Protein AF-F4WM38-F1 (afdb_monomer_lite)

InterPro domains:
  IPR009464 PCAF, N-terminal [PF06466] (50-195)
  IPR037800 Histone acetyltransferase GCN5 [PTHR45750] (28-195)

Organism: Acromyrmex echinatior (NCBI:txid103372)

pLDDT: mean 79.01, std 24.75, range [25.53, 98.0]

Sequence (195 aa):
MASEDINSHATASSEETGQSASSNLQEESTKDANSAKPQAQVNRTSNLQKIRQRKQQTYNLPQEKKLLKLANYSACQAEECKCIGWKNAQPILKSAKGEIQQPVINFFDPCKICTHPLENHIKHLPVQSDEEINRLLGMAIDADNIFANTHREVDPDTKKVYIYLYKLLRNCIFSMTKPTVEGPLGQPPFERPNI

Secondary structure (DSSP, 8-state):
-------------------------------------SHHHHHHHHHHHHHHHHHHHHHTS-HHHHHHHHHTTS---STT----S--B-S---B-TTS-BPPP---TTPBBTTT--BTHHHHTTSTTS-HHHHHHHHHHHHHHHHHHHHHTT---HHHHHHHHHHHHHHHHHHHTTPPP---STT--S--SSS--

Foldseek 3Di:
DDDDDDDDDDDDDDDDDDDDDDDDDDDDDDDDPDDPPDPVVVVVVVVVVVLVVVLVVLLPDDPVSLLQLLQQLFAQQDPPGPRRHFDAPDDQDQPPVRDGDDPDADQQGAGPPGGGGSCRRRVVPVPDDSVLSSVLSSLSSVLVVLVVVLVVDPDPVVNVVSVVSNVQSSVCSHVVHDGDDDDPQDDPPPDPPDD

Structure (mmCIF, N/CA/C/O backbone):
data_AF-F4WM38-F1
#
_entry.id   AF-F4WM38-F1
#
loop_
_atom_site.group_PDB
_atom_site.id
_atom_site.type_symbol
_atom_site.label_atom_id
_atom_site.label_alt_id
_atom_site.label_comp_id
_atom_site.label_asym_id
_atom_site.label_entity_id
_atom_site.label_seq_id
_atom_site.pdbx_PDB_ins_code
_atom_site.Cartn_x
_atom_site.Cartn_y
_atom_site.Cartn_z
_atom_site.occupancy
_atom_site.B_iso_or_equiv
_atom_site.auth_seq_id
_atom_site.auth_comp_id
_atom_site.auth_asym_id
_atom_site.auth_atom_id
_atom_site.pdbx_PDB_model_num
ATOM 1 N N . MET A 1 1 ? -21.262 19.122 -55.813 1.00 38.34 1 MET A N 1
ATOM 2 C CA . MET A 1 1 ? -20.033 19.837 -56.217 1.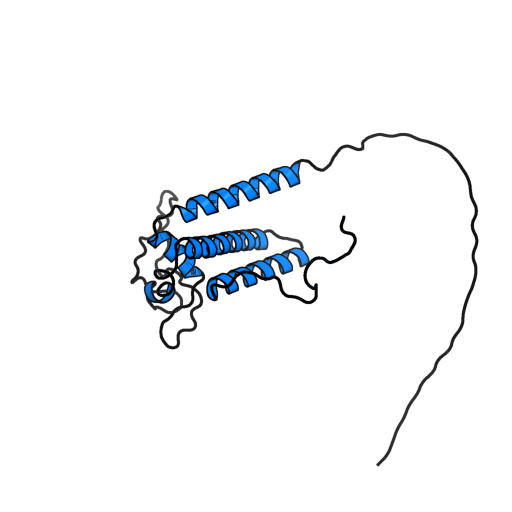00 38.34 1 MET A CA 1
ATOM 3 C C . MET A 1 1 ? -18.891 19.093 -55.529 1.00 38.34 1 MET A C 1
ATOM 5 O O . MET A 1 1 ? -18.828 19.191 -54.315 1.00 38.34 1 MET A O 1
ATOM 9 N N . ALA A 1 2 ? -18.299 18.044 -56.126 1.00 34.91 2 ALA A N 1
ATOM 10 C CA . ALA A 1 2 ? -17.269 18.051 -57.197 1.00 34.91 2 ALA A CA 1
ATOM 11 C C . ALA A 1 2 ? -16.046 18.888 -56.752 1.00 34.91 2 ALA A C 1
ATOM 13 O O . ALA A 1 2 ? -16.265 20.047 -56.414 1.00 34.91 2 ALA A O 1
ATOM 14 N N . SER A 1 3 ? -14.796 18.413 -56.628 1.00 37.84 3 SER A N 1
ATOM 15 C CA . SER A 1 3 ? -14.021 17.306 -57.247 1.00 37.84 3 SER A CA 1
ATOM 16 C C . SER A 1 3 ? -12.854 16.910 -56.290 1.00 37.84 3 SER A C 1
ATOM 18 O O . SER A 1 3 ? -12.503 17.726 -55.440 1.00 37.84 3 SER A O 1
ATOM 20 N N . GLU A 1 4 ? -12.414 15.646 -56.153 1.00 35.81 4 GLU A N 1
ATOM 21 C CA . GLU A 1 4 ? -11.272 14.957 -56.833 1.00 35.81 4 GLU A CA 1
ATOM 22 C C . GLU A 1 4 ? -10.007 15.835 -57.002 1.00 35.81 4 GLU A C 1
ATOM 24 O O . GLU A 1 4 ? -10.112 16.962 -57.465 1.00 35.81 4 GLU A O 1
ATOM 29 N N . ASP A 1 5 ? -8.827 15.440 -56.494 1.00 38.56 5 ASP A N 1
ATOM 30 C CA . ASP A 1 5 ? -7.875 14.620 -57.264 1.00 38.56 5 ASP A CA 1
ATOM 31 C C . ASP A 1 5 ? -6.972 13.663 -56.456 1.00 38.56 5 ASP A C 1
ATOM 33 O O . ASP A 1 5 ? -6.579 13.887 -55.309 1.00 38.56 5 ASP A O 1
ATOM 37 N N . ILE A 1 6 ? -6.620 12.595 -57.167 1.00 36.75 6 ILE A N 1
ATOM 38 C CA . ILE A 1 6 ? -5.759 11.460 -56.846 1.00 36.75 6 ILE A CA 1
ATOM 39 C C . ILE A 1 6 ? -4.351 11.736 -57.407 1.00 36.75 6 ILE A C 1
ATOM 41 O O . ILE A 1 6 ? -4.230 12.349 -58.464 1.00 36.75 6 ILE A O 1
ATOM 45 N N . ASN A 1 7 ? -3.281 11.224 -56.788 1.00 31.33 7 ASN A N 1
ATOM 46 C CA . ASN A 1 7 ? -2.121 10.793 -57.575 1.00 31.33 7 ASN A CA 1
ATOM 47 C C . ASN A 1 7 ? -1.330 9.694 -56.862 1.00 31.33 7 ASN A C 1
ATOM 49 O O . ASN A 1 7 ? -0.848 9.857 -55.741 1.00 31.33 7 ASN A O 1
ATOM 53 N N . SER A 1 8 ? -1.192 8.589 -57.577 1.00 32.31 8 SER A N 1
ATOM 54 C CA . SER A 1 8 ? -0.446 7.385 -57.249 1.00 32.31 8 SER A CA 1
ATOM 55 C C . SER A 1 8 ? 0.776 7.359 -58.157 1.00 32.31 8 SER A C 1
ATOM 57 O O . SER A 1 8 ? 0.620 7.568 -59.353 1.00 32.31 8 SER A O 1
ATOM 59 N N . HIS A 1 9 ? 1.956 6.994 -57.659 1.00 32.31 9 HIS A N 1
ATOM 60 C CA . HIS A 1 9 ? 2.969 6.385 -58.519 1.00 32.31 9 HIS A CA 1
ATOM 61 C C . HIS A 1 9 ? 3.755 5.314 -57.764 1.00 32.31 9 HIS A C 1
ATOM 63 O O . HIS A 1 9 ? 4.325 5.547 -56.701 1.00 32.31 9 HIS A O 1
ATOM 69 N N . ALA A 1 10 ? 3.725 4.127 -58.361 1.00 29.19 10 ALA A N 1
ATOM 70 C CA . ALA A 1 10 ? 4.484 2.932 -58.046 1.00 29.19 10 ALA A CA 1
ATOM 71 C C . ALA A 1 10 ? 5.635 2.768 -59.051 1.00 29.19 10 ALA A C 1
ATOM 73 O O . ALA A 1 10 ? 5.464 3.162 -60.202 1.00 29.19 10 ALA A O 1
ATOM 74 N N . THR A 1 11 ? 6.723 2.119 -58.623 1.00 28.77 11 THR A N 1
ATOM 75 C CA . THR A 1 11 ? 7.689 1.286 -59.388 1.00 28.77 11 THR A CA 1
ATOM 76 C C . THR A 1 11 ? 8.664 0.702 -58.340 1.00 28.77 11 THR A C 1
ATOM 78 O O . THR A 1 11 ? 9.214 1.464 -57.556 1.00 28.77 11 THR A O 1
ATOM 81 N N . ALA A 1 12 ? 8.756 -0.599 -58.035 1.00 27.22 12 ALA A N 1
ATOM 82 C CA . ALA A 1 12 ? 9.011 -1.833 -58.797 1.00 27.22 12 ALA A CA 1
ATOM 83 C C . ALA A 1 12 ? 10.508 -2.163 -59.023 1.00 27.22 12 ALA A C 1
ATOM 85 O O . ALA A 1 12 ? 11.243 -1.345 -59.567 1.00 27.22 12 ALA A O 1
ATOM 86 N N . SER A 1 13 ? 10.842 -3.432 -58.709 1.00 26.80 13 SER A N 1
ATOM 87 C CA . SER A 1 13 ? 11.999 -4.264 -59.120 1.00 26.80 13 SER A CA 1
ATOM 88 C C . SER A 1 13 ? 13.332 -4.094 -58.371 1.00 26.80 13 SER A C 1
ATOM 90 O O . SER A 1 13 ? 13.724 -2.972 -58.085 1.00 26.80 13 SER A O 1
ATOM 92 N N . SER A 1 14 ? 14.189 -5.097 -58.136 1.00 30.20 14 SER A N 1
ATOM 93 C CA . SER A 1 14 ? 14.181 -6.572 -57.961 1.00 30.20 14 SER A CA 1
ATOM 94 C C . SER A 1 14 ? 15.668 -6.981 -57.955 1.00 30.20 14 SER A C 1
ATOM 96 O O . SER A 1 14 ? 16.378 -6.482 -58.819 1.00 30.20 14 SER A O 1
ATOM 98 N N . GLU A 1 15 ? 16.061 -7.897 -57.051 1.00 27.34 15 GLU A N 1
ATOM 99 C CA . GLU A 1 15 ? 17.051 -9.001 -57.225 1.00 27.34 15 GLU A CA 1
ATOM 100 C C . GLU A 1 15 ? 18.520 -8.610 -57.588 1.00 27.34 15 GLU A C 1
ATOM 102 O O . GLU A 1 15 ? 18.779 -7.582 -58.187 1.00 27.34 15 GLU A O 1
ATOM 107 N N . GLU A 1 16 ? 19.605 -9.303 -57.223 1.00 29.41 16 GLU A N 1
ATOM 108 C CA . GLU A 1 16 ? 19.877 -10.725 -56.995 1.00 29.41 16 GLU A CA 1
ATOM 109 C C . GLU A 1 16 ? 21.304 -10.900 -56.371 1.00 29.41 16 GLU A C 1
ATOM 111 O O . GLU A 1 16 ? 22.083 -9.947 -56.326 1.00 29.41 16 GLU A O 1
ATOM 116 N N . THR A 1 17 ? 21.634 -12.149 -55.988 1.00 27.70 17 THR A N 1
ATOM 117 C CA . THR A 1 17 ? 22.978 -12.788 -55.883 1.00 27.70 17 THR A CA 1
ATOM 118 C C . THR A 1 17 ? 23.881 -12.391 -54.691 1.00 27.70 17 THR A C 1
ATOM 120 O O . THR A 1 17 ? 24.190 -11.230 -54.482 1.00 27.70 17 THR A O 1
ATOM 123 N N . GLY A 1 18 ? 24.407 -13.259 -53.814 1.00 27.67 18 GLY A N 1
ATOM 124 C CA . GLY A 1 18 ? 24.641 -14.706 -53.832 1.00 27.67 18 GLY A CA 1
ATOM 125 C C . GLY A 1 18 ? 26.138 -15.014 -54.011 1.00 27.67 18 GLY A C 1
ATOM 126 O O . GLY A 1 18 ? 26.630 -14.836 -55.111 1.00 27.67 18 GLY A O 1
ATOM 127 N N . GLN A 1 19 ? 26.849 -15.477 -52.966 1.00 30.11 19 GLN A N 1
ATOM 128 C CA . GLN A 1 19 ? 27.837 -16.587 -53.006 1.00 30.11 19 GLN A CA 1
ATOM 129 C C . GLN A 1 19 ? 28.741 -16.692 -51.762 1.00 30.11 19 GLN A C 1
ATOM 131 O O . GLN A 1 19 ? 29.125 -15.715 -51.126 1.00 30.11 19 GLN A O 1
ATOM 136 N N . SER A 1 20 ? 29.056 -17.951 -51.455 1.00 29.78 20 SER A N 1
ATOM 137 C CA . SER A 1 20 ? 29.880 -18.489 -50.372 1.00 29.78 20 SER A CA 1
ATOM 138 C C . SER A 1 20 ? 31.355 -18.650 -50.772 1.00 29.78 20 SER A C 1
ATOM 140 O O . SER A 1 20 ? 31.636 -18.880 -51.945 1.00 29.78 20 SER A O 1
ATOM 142 N N . ALA A 1 21 ? 32.272 -18.693 -49.795 1.00 25.62 21 ALA A N 1
ATOM 143 C CA . ALA A 1 21 ? 33.532 -19.450 -49.878 1.00 25.62 21 ALA A CA 1
ATOM 144 C C . ALA A 1 21 ? 34.129 -19.725 -48.479 1.00 25.62 21 ALA A C 1
ATOM 146 O O . ALA A 1 21 ? 34.003 -18.913 -47.565 1.00 25.62 21 ALA A O 1
ATOM 147 N N . SER A 1 22 ? 34.763 -20.891 -48.342 1.00 27.42 22 SER A N 1
ATOM 148 C CA . SER A 1 22 ? 35.284 -21.510 -47.114 1.00 27.42 22 SER A CA 1
ATOM 149 C C . SER A 1 22 ? 36.796 -21.300 -46.885 1.00 27.42 22 SER A C 1
ATOM 151 O O . SER A 1 22 ? 37.540 -21.111 -47.842 1.00 27.42 22 SER A O 1
ATOM 153 N N . SER A 1 23 ? 37.215 -21.526 -45.625 1.00 29.95 23 SER A N 1
ATOM 154 C CA . SER A 1 23 ? 38.440 -22.233 -45.161 1.00 29.95 23 SER A CA 1
ATOM 155 C C . SER A 1 23 ? 39.632 -21.474 -44.522 1.00 29.95 23 SER A C 1
ATOM 157 O O . SER A 1 23 ? 40.431 -20.846 -45.201 1.00 29.95 23 SER A O 1
ATOM 159 N N . ASN A 1 24 ? 39.798 -21.793 -43.221 1.00 30.00 24 ASN A N 1
ATOM 160 C CA . ASN A 1 24 ? 40.981 -22.259 -42.453 1.00 30.00 24 ASN A CA 1
ATOM 161 C C . ASN A 1 24 ? 42.059 -21.338 -41.815 1.00 30.00 24 ASN A C 1
ATOM 163 O O . ASN A 1 24 ? 42.823 -20.692 -42.517 1.00 30.00 24 ASN A O 1
ATOM 167 N N . LEU A 1 25 ? 42.197 -21.558 -40.481 1.00 29.25 25 LEU A N 1
ATOM 168 C CA . LEU A 1 25 ? 43.384 -21.623 -39.580 1.00 29.25 25 LEU A CA 1
ATOM 169 C C . LEU A 1 25 ? 44.233 -20.333 -39.426 1.00 29.25 25 LEU A C 1
ATOM 171 O O . LEU A 1 25 ? 44.629 -19.738 -40.411 1.00 29.25 25 LEU A O 1
ATOM 175 N N . GLN A 1 26 ? 44.566 -19.821 -38.229 1.00 30.02 26 GLN A N 1
ATOM 176 C CA . GLN A 1 26 ? 45.244 -20.482 -37.101 1.00 30.02 26 GLN A CA 1
ATOM 177 C C . GLN A 1 26 ? 45.182 -19.635 -35.797 1.00 30.02 26 GLN A C 1
ATOM 179 O O . GLN A 1 26 ? 44.804 -18.467 -35.812 1.00 30.02 26 GLN A O 1
ATOM 184 N N . GLU A 1 27 ? 45.549 -20.278 -34.688 1.00 30.86 27 GLU A N 1
ATOM 185 C CA . GLU A 1 27 ? 45.517 -19.877 -33.270 1.00 30.86 27 GLU A CA 1
ATOM 186 C C . GLU A 1 27 ? 46.310 -18.610 -32.886 1.00 30.86 27 GLU A C 1
ATOM 188 O O . GLU A 1 27 ? 47.433 -18.434 -33.339 1.00 30.86 27 GLU A O 1
ATOM 193 N N . GLU A 1 28 ? 45.824 -17.852 -31.889 1.00 25.53 28 GLU A N 1
ATOM 194 C CA . GLU A 1 28 ? 46.673 -17.467 -30.748 1.00 25.53 28 GLU A CA 1
ATOM 195 C C . GLU A 1 28 ? 45.849 -17.275 -29.462 1.00 25.53 28 GLU A C 1
ATOM 197 O O . GLU A 1 28 ? 44.765 -16.693 -29.433 1.00 25.53 28 GLU A O 1
ATOM 202 N N . SER A 1 29 ? 46.380 -17.856 -28.393 1.00 34.56 29 SER A N 1
ATOM 203 C CA . SER A 1 29 ? 45.821 -17.971 -27.053 1.00 34.56 29 SER A CA 1
ATOM 204 C C . SER A 1 29 ? 46.038 -16.684 -26.254 1.00 34.56 29 SER A C 1
ATOM 206 O O . SER A 1 29 ? 47.151 -16.176 -26.235 1.00 34.56 29 SER A O 1
ATOM 208 N N . THR A 1 30 ? 45.045 -16.200 -25.502 1.00 29.05 30 THR A N 1
ATOM 209 C CA . THR A 1 30 ? 45.279 -15.492 -24.224 1.00 29.05 30 THR A CA 1
ATOM 210 C C . THR A 1 30 ? 43.992 -15.395 -23.397 1.00 29.05 30 THR A C 1
ATOM 212 O O . THR A 1 30 ? 43.077 -14.649 -23.706 1.00 29.05 30 THR A O 1
ATOM 215 N N . LYS A 1 31 ? 43.960 -16.236 -22.358 1.00 33.50 31 LYS A N 1
ATOM 216 C CA . LYS A 1 31 ? 43.567 -15.989 -20.958 1.00 33.50 31 LYS A CA 1
ATOM 217 C C . LYS A 1 31 ? 42.377 -15.070 -20.609 1.00 33.50 31 LYS A C 1
ATOM 219 O O . LYS A 1 31 ? 42.236 -13.946 -21.063 1.00 33.50 31 LYS A O 1
ATOM 224 N N . ASP A 1 32 ? 41.662 -15.575 -19.598 1.00 32.16 32 ASP A N 1
ATOM 225 C CA . ASP A 1 32 ? 40.784 -14.883 -18.644 1.00 32.16 32 ASP A CA 1
ATOM 226 C C . ASP A 1 32 ? 39.286 -14.807 -18.968 1.00 32.16 32 ASP A C 1
ATOM 228 O O . ASP A 1 32 ? 38.641 -13.762 -18.953 1.00 32.16 32 ASP A O 1
ATOM 232 N N . ALA A 1 33 ? 38.676 -15.992 -19.064 1.00 45.59 33 ALA A N 1
ATOM 233 C CA . ALA A 1 33 ? 37.299 -16.189 -18.621 1.00 45.59 33 ALA A CA 1
ATOM 234 C C . ALA A 1 33 ? 37.245 -16.193 -17.078 1.00 45.59 33 ALA A C 1
ATOM 236 O O . ALA A 1 33 ? 37.183 -17.250 -16.453 1.00 45.59 33 ALA A O 1
ATOM 237 N N . ASN A 1 34 ? 37.280 -15.013 -16.447 1.00 35.22 34 ASN A N 1
ATOM 238 C CA . ASN A 1 34 ? 37.043 -14.877 -15.007 1.00 35.22 34 ASN A CA 1
ATOM 239 C C . ASN A 1 34 ? 35.778 -14.054 -14.713 1.00 35.22 34 ASN A C 1
ATOM 241 O O . ASN A 1 34 ? 35.798 -12.837 -14.567 1.00 35.22 34 ASN A O 1
ATOM 245 N N . SER A 1 35 ? 34.660 -14.778 -14.656 1.00 48.88 35 SER A N 1
ATOM 246 C CA . SER A 1 35 ? 33.560 -14.631 -13.694 1.00 48.88 35 SER A CA 1
ATOM 247 C C . SER A 1 35 ? 33.297 -13.233 -13.098 1.00 48.88 35 SER A C 1
ATOM 249 O O . SER A 1 35 ? 33.549 -12.969 -11.923 1.00 48.88 35 SER A O 1
ATOM 251 N N . ALA A 1 36 ? 32.635 -12.360 -13.858 1.00 49.59 36 ALA A N 1
ATOM 252 C CA . ALA A 1 36 ? 32.014 -11.139 -13.332 1.00 49.59 36 ALA A CA 1
ATOM 253 C C . ALA A 1 36 ? 30.581 -11.386 -12.795 1.00 49.59 36 ALA A C 1
ATOM 255 O O . ALA A 1 36 ? 29.657 -10.632 -13.101 1.00 49.59 36 ALA A O 1
ATOM 256 N N . LYS A 1 37 ? 30.343 -12.472 -12.037 1.00 53.94 37 LYS A N 1
ATOM 257 C CA . LYS A 1 37 ? 28.983 -12.839 -11.575 1.00 53.94 37 LYS A CA 1
ATOM 258 C C . LYS A 1 37 ? 28.750 -13.366 -10.135 1.00 53.94 37 LYS A C 1
ATOM 260 O O . LYS A 1 37 ? 27.710 -13.988 -9.941 1.00 53.94 37 LYS A O 1
ATOM 265 N N . PRO A 1 38 ? 29.553 -13.081 -9.082 1.00 50.72 38 PRO A N 1
ATOM 266 C CA . PRO A 1 38 ? 29.131 -13.421 -7.707 1.00 50.72 38 PRO A CA 1
ATOM 267 C C . PRO A 1 38 ? 28.419 -12.288 -6.939 1.00 50.72 38 PRO A C 1
ATOM 269 O O . PRO A 1 38 ? 27.517 -12.548 -6.145 1.00 50.72 38 PRO A O 1
ATOM 272 N N . GLN A 1 39 ? 28.789 -11.017 -7.140 1.00 51.16 39 GLN A N 1
ATOM 273 C CA . GLN A 1 39 ? 28.414 -9.952 -6.188 1.00 51.16 39 GLN A CA 1
ATOM 274 C C . GLN A 1 39 ? 26.950 -9.491 -6.283 1.00 51.16 39 GLN A C 1
ATOM 276 O O . GLN A 1 39 ? 26.290 -9.311 -5.258 1.00 51.16 39 GLN A O 1
ATOM 281 N N . ALA A 1 40 ? 26.399 -9.336 -7.491 1.00 55.28 40 ALA A N 1
ATOM 282 C CA . ALA A 1 40 ? 25.011 -8.895 -7.664 1.00 55.28 40 ALA A CA 1
ATOM 283 C C . ALA A 1 40 ? 23.996 -9.933 -7.144 1.00 55.28 40 ALA A C 1
ATOM 285 O O . ALA A 1 40 ? 22.963 -9.578 -6.573 1.00 55.28 40 ALA A O 1
ATOM 286 N N . GLN A 1 41 ? 24.313 -11.222 -7.293 1.00 57.84 41 GLN A N 1
ATOM 287 C CA . GLN A 1 41 ? 23.446 -12.325 -6.883 1.00 57.84 41 GLN A CA 1
ATOM 288 C C . GLN A 1 41 ? 23.411 -12.486 -5.355 1.00 57.84 41 GLN A C 1
ATOM 290 O O . GLN A 1 41 ? 22.327 -12.618 -4.788 1.00 57.84 41 GLN A O 1
ATOM 295 N N . VAL A 1 42 ? 24.562 -12.370 -4.681 1.00 61.75 42 VAL A N 1
ATOM 296 C CA . VAL A 1 42 ? 24.662 -12.395 -3.208 1.00 61.75 42 VAL A CA 1
ATOM 297 C C . VAL A 1 42 ? 23.982 -11.172 -2.572 1.00 61.75 42 VAL A C 1
ATOM 299 O O . VAL A 1 42 ? 23.282 -11.287 -1.565 1.00 61.75 42 VAL A O 1
ATOM 302 N N . ASN A 1 43 ? 24.096 -9.994 -3.192 1.00 66.00 43 ASN A N 1
ATOM 303 C CA . ASN A 1 43 ? 23.397 -8.796 -2.718 1.00 66.00 43 ASN A CA 1
ATOM 304 C C . ASN A 1 43 ? 21.871 -8.915 -2.873 1.00 66.00 43 ASN A C 1
ATOM 306 O O . ASN A 1 43 ? 21.117 -8.470 -2.003 1.00 66.00 43 ASN A O 1
ATOM 310 N N . ARG A 1 44 ? 21.385 -9.550 -3.948 1.00 66.19 44 ARG A N 1
ATOM 311 C CA . ARG A 1 44 ? 19.947 -9.762 -4.178 1.00 66.19 44 ARG A CA 1
ATOM 312 C C . ARG A 1 44 ? 19.334 -10.734 -3.167 1.00 66.19 44 ARG A C 1
ATOM 314 O O . ARG A 1 44 ? 18.257 -10.450 -2.643 1.00 66.19 44 ARG A O 1
ATOM 321 N N . THR A 1 45 ? 20.013 -11.841 -2.858 1.00 71.94 45 THR A N 1
ATOM 322 C CA . THR A 1 45 ? 19.547 -12.805 -1.844 1.00 71.94 45 THR A CA 1
ATOM 323 C C . THR A 1 45 ? 19.526 -12.183 -0.447 1.00 71.94 45 THR A C 1
ATOM 325 O O . THR A 1 45 ? 18.535 -12.339 0.268 1.00 71.94 45 THR A O 1
ATOM 328 N N . SER A 1 46 ? 20.540 -11.380 -0.105 1.00 83.06 46 SER A N 1
ATOM 329 C CA . SER A 1 46 ? 20.584 -10.619 1.150 1.00 83.06 46 SER A CA 1
ATOM 330 C C . SER A 1 46 ? 19.416 -9.629 1.281 1.00 83.06 46 SER A C 1
ATOM 332 O O . SER A 1 46 ? 18.763 -9.561 2.323 1.00 83.06 46 SER A O 1
ATOM 334 N N . ASN A 1 47 ? 19.085 -8.888 0.217 1.00 84.31 47 ASN A N 1
ATOM 335 C CA . ASN A 1 47 ? 17.956 -7.951 0.237 1.00 84.31 47 ASN A CA 1
ATOM 336 C C . ASN A 1 47 ? 16.604 -8.661 0.389 1.00 84.31 47 ASN A C 1
ATOM 338 O O . ASN A 1 47 ? 15.758 -8.211 1.163 1.00 84.31 47 ASN A O 1
ATOM 342 N N . LEU A 1 48 ? 16.410 -9.801 -0.280 1.00 88.62 48 LEU A N 1
ATOM 343 C CA . LEU A 1 48 ? 15.188 -10.593 -0.129 1.00 88.62 48 LEU A CA 1
ATOM 344 C C . LEU A 1 48 ? 15.021 -11.116 1.306 1.00 88.62 48 LEU A C 1
ATOM 346 O O . LEU A 1 48 ? 13.917 -11.076 1.851 1.00 88.62 48 LEU A O 1
ATOM 350 N N . GLN A 1 49 ? 16.109 -11.563 1.938 1.00 91.88 49 GLN A N 1
ATOM 351 C CA . GLN A 1 49 ? 16.101 -11.974 3.345 1.00 91.88 49 GLN A CA 1
ATOM 352 C C . GLN A 1 49 ? 15.722 -10.813 4.272 1.00 91.88 49 GLN A C 1
ATOM 354 O O . GLN A 1 49 ? 14.855 -10.984 5.129 1.00 91.88 49 GLN A O 1
ATOM 359 N N . LYS A 1 50 ? 16.284 -9.615 4.057 1.00 92.25 50 LYS A N 1
ATOM 360 C CA . LYS A 1 50 ? 15.935 -8.408 4.828 1.00 92.25 50 LYS A CA 1
ATOM 361 C C . LYS A 1 50 ? 14.455 -8.045 4.698 1.00 92.25 50 LYS A C 1
ATOM 363 O O . LYS A 1 50 ? 13.812 -7.733 5.699 1.00 92.25 50 LYS A O 1
ATOM 368 N N . ILE A 1 51 ? 13.891 -8.120 3.490 1.00 92.38 51 ILE A N 1
ATOM 369 C CA . ILE A 1 51 ? 12.463 -7.849 3.260 1.00 92.38 51 ILE A CA 1
ATOM 370 C C . ILE A 1 51 ? 11.598 -8.878 3.995 1.00 92.38 51 ILE A C 1
ATOM 372 O O . ILE A 1 51 ? 10.662 -8.496 4.696 1.00 92.38 51 ILE A O 1
ATOM 376 N N . ARG A 1 52 ? 11.930 -10.172 3.898 1.00 94.56 52 ARG A N 1
ATOM 377 C CA . ARG A 1 52 ? 11.216 -11.241 4.620 1.00 94.56 52 ARG A CA 1
ATOM 378 C C . ARG A 1 52 ? 11.268 -11.037 6.135 1.00 94.56 52 ARG A C 1
ATOM 380 O O . ARG A 1 52 ? 10.236 -11.133 6.792 1.00 94.56 52 ARG A O 1
ATOM 387 N N . GLN A 1 53 ? 12.433 -10.689 6.676 1.00 95.81 53 GLN A N 1
ATOM 388 C CA . GLN A 1 53 ? 12.592 -10.402 8.101 1.00 95.81 53 GLN A CA 1
ATOM 389 C C . GLN A 1 53 ? 11.753 -9.192 8.532 1.00 95.81 53 GLN A C 1
ATOM 391 O O . GLN A 1 53 ? 11.043 -9.265 9.532 1.00 95.81 53 GLN A O 1
ATOM 396 N N . ARG A 1 54 ? 11.769 -8.102 7.753 1.00 95.12 54 ARG A N 1
ATOM 397 C CA . ARG A 1 54 ? 10.964 -6.901 8.026 1.00 95.12 54 ARG A CA 1
ATOM 398 C C . ARG A 1 54 ? 9.462 -7.188 7.983 1.00 95.12 54 ARG A C 1
ATOM 400 O O . ARG A 1 54 ? 8.720 -6.649 8.807 1.00 95.12 54 ARG A O 1
ATOM 407 N N . LYS A 1 55 ? 9.014 -8.043 7.057 1.00 96.88 55 LYS A N 1
ATOM 408 C CA . LYS A 1 55 ? 7.632 -8.545 7.010 1.00 96.88 55 LYS A CA 1
ATOM 409 C C . LYS A 1 55 ? 7.281 -9.290 8.291 1.00 96.88 55 LYS A C 1
ATOM 411 O O . LYS A 1 55 ? 6.352 -8.875 8.973 1.00 96.88 55 LYS A O 1
ATOM 416 N N . GLN A 1 56 ? 8.084 -10.279 8.686 1.00 96.75 56 GLN A N 1
ATOM 417 C CA . GLN A 1 56 ? 7.839 -11.044 9.912 1.00 96.75 56 GLN A CA 1
ATOM 418 C C . GLN A 1 56 ? 7.787 -10.154 11.161 1.00 96.75 56 GLN A C 1
ATOM 420 O O . GLN A 1 56 ? 6.870 -10.268 11.968 1.00 96.75 56 GLN A O 1
ATOM 425 N N . GLN A 1 57 ? 8.736 -9.225 11.300 1.00 96.56 57 GLN A N 1
ATOM 426 C CA . GLN A 1 57 ? 8.743 -8.258 12.400 1.00 96.56 57 GLN A CA 1
ATOM 427 C C . GLN A 1 57 ? 7.472 -7.406 12.418 1.00 96.56 57 GLN A C 1
ATOM 429 O O . GLN A 1 57 ? 6.929 -7.136 13.483 1.00 96.56 57 GLN A O 1
ATOM 434 N N . THR A 1 58 ? 6.983 -7.001 11.244 1.00 95.88 58 THR A N 1
ATOM 435 C CA . THR A 1 58 ? 5.767 -6.191 11.120 1.00 95.88 58 THR A CA 1
ATOM 436 C C . THR A 1 58 ? 4.506 -6.994 11.448 1.00 95.88 58 THR A C 1
ATOM 438 O O . THR A 1 58 ? 3.598 -6.461 12.080 1.00 95.88 58 THR A O 1
ATOM 441 N N . TYR A 1 59 ? 4.455 -8.274 11.076 1.00 97.06 59 TYR A N 1
ATOM 442 C CA . TYR A 1 59 ? 3.332 -9.166 11.392 1.00 97.06 59 TYR A CA 1
ATOM 443 C C . TYR A 1 59 ? 3.230 -9.483 12.887 1.00 97.06 59 TYR A C 1
ATOM 445 O O . TYR A 1 59 ? 2.139 -9.756 13.379 1.00 97.06 59 TYR A O 1
ATOM 453 N N . ASN A 1 60 ? 4.340 -9.387 13.619 1.00 96.44 60 ASN A N 1
ATOM 454 C CA . ASN A 1 60 ? 4.385 -9.607 15.064 1.00 96.44 60 ASN A CA 1
ATOM 455 C C . ASN A 1 60 ? 4.077 -8.338 15.886 1.00 96.44 60 ASN A C 1
ATOM 457 O O . ASN A 1 60 ? 4.153 -8.371 17.112 1.00 96.44 60 ASN A O 1
ATOM 461 N N . LEU A 1 61 ? 3.780 -7.202 15.243 1.00 94.94 61 LEU A N 1
ATOM 462 C CA . LEU A 1 61 ? 3.439 -5.971 15.957 1.00 94.94 61 LEU A CA 1
ATOM 463 C C . LEU A 1 61 ? 2.054 -6.060 16.618 1.00 94.94 61 LEU A C 1
ATOM 465 O O . LEU A 1 61 ? 1.178 -6.750 16.098 1.00 94.94 61 LEU A O 1
ATOM 469 N N . PRO A 1 62 ? 1.810 -5.288 17.693 1.00 94.44 62 PRO A N 1
ATOM 470 C CA . PRO A 1 62 ? 0.463 -5.090 18.218 1.00 94.44 62 PRO A CA 1
ATOM 471 C C . PRO A 1 62 ? -0.488 -4.554 17.144 1.00 94.44 62 PRO A C 1
ATOM 473 O O . PRO A 1 62 ? -0.075 -3.783 16.268 1.00 94.44 62 PRO A O 1
ATOM 476 N N . GLN A 1 63 ? -1.768 -4.919 17.242 1.00 93.25 63 GLN A N 1
ATOM 477 C CA . GLN A 1 63 ? -2.774 -4.617 16.220 1.00 93.25 63 GLN A CA 1
ATOM 478 C C . GLN A 1 63 ? -2.845 -3.123 15.886 1.00 93.25 63 GLN A C 1
ATOM 480 O O . GLN A 1 63 ? -2.812 -2.740 14.723 1.00 93.25 63 GLN A O 1
ATOM 485 N N . GLU A 1 64 ? -2.812 -2.251 16.889 1.00 91.50 64 GLU A N 1
ATOM 486 C CA . GLU A 1 64 ? -2.835 -0.791 16.715 1.00 91.50 64 GLU A CA 1
ATOM 487 C C . GLU A 1 64 ? -1.714 -0.289 15.789 1.00 91.50 64 GLU A C 1
ATOM 489 O O . GLU A 1 64 ? -1.929 0.554 14.915 1.00 91.50 64 GLU A O 1
ATOM 494 N N . LYS A 1 65 ? -0.504 -0.850 15.925 1.00 92.50 65 LYS A N 1
ATOM 495 C CA . LYS A 1 65 ? 0.649 -0.494 15.086 1.00 92.50 65 LYS A CA 1
ATOM 496 C C . LYS A 1 65 ? 0.508 -1.039 13.665 1.00 92.50 65 LYS A C 1
ATOM 498 O O . LYS A 1 65 ? 0.982 -0.391 12.729 1.00 92.50 65 LYS A O 1
ATOM 503 N N . LYS A 1 66 ? -0.139 -2.197 13.489 1.00 95.44 66 LYS A N 1
ATOM 504 C CA . LYS A 1 66 ? -0.488 -2.741 12.167 1.00 95.44 66 LYS A CA 1
ATOM 505 C C . LYS A 1 66 ? -1.476 -1.823 11.447 1.00 95.44 66 LYS A C 1
ATOM 507 O O . LYS A 1 66 ? -1.206 -1.403 10.322 1.00 95.44 66 LYS A O 1
ATOM 512 N N . LEU A 1 67 ? -2.559 -1.442 12.125 1.00 95.19 67 LEU A N 1
ATOM 513 C CA . LEU A 1 67 ? -3.586 -0.544 11.593 1.00 95.19 67 LEU A CA 1
ATOM 514 C C . LEU A 1 67 ? -2.997 0.813 11.202 1.00 95.19 67 LEU A C 1
ATOM 516 O O . LEU A 1 67 ? -3.234 1.300 10.099 1.00 95.19 67 LEU A O 1
ATOM 520 N N . LEU A 1 68 ? -2.142 1.383 12.054 1.00 93.12 68 LEU A N 1
ATOM 521 C CA . LEU A 1 68 ? -1.476 2.651 11.769 1.00 93.12 68 LEU A CA 1
ATOM 522 C C . LEU A 1 68 ? -0.593 2.593 10.511 1.00 93.12 68 LEU A C 1
ATOM 524 O O . LEU A 1 68 ? -0.534 3.554 9.744 1.00 93.12 68 LEU A O 1
ATOM 528 N N . LYS A 1 69 ? 0.098 1.472 10.270 1.00 94.00 69 LYS A N 1
ATOM 529 C CA . LYS A 1 69 ? 0.885 1.295 9.040 1.00 94.00 69 LYS A CA 1
ATOM 530 C C . LYS A 1 69 ? -0.008 1.310 7.802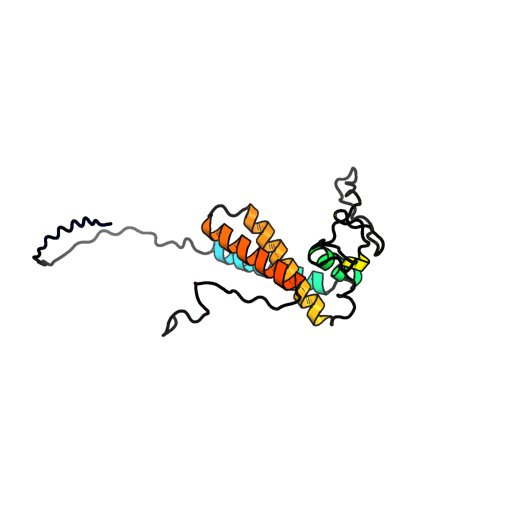 1.00 94.00 69 LYS A C 1
ATOM 532 O O . LYS A 1 69 ? 0.323 1.994 6.832 1.00 94.00 69 LYS A O 1
ATOM 537 N N . LEU A 1 70 ? -1.135 0.603 7.859 1.00 96.81 70 LEU A N 1
ATOM 538 C CA . LEU A 1 70 ? -2.104 0.515 6.766 1.00 96.81 70 LEU A CA 1
ATOM 539 C C . LEU A 1 70 ? -2.886 1.816 6.545 1.00 96.81 70 LEU A C 1
ATOM 541 O O . LEU A 1 70 ? -3.285 2.095 5.415 1.00 96.81 70 LEU A O 1
ATOM 545 N N . ALA A 1 71 ? -3.033 2.659 7.568 1.00 95.94 71 ALA A N 1
ATOM 546 C CA . ALA A 1 71 ? -3.741 3.935 7.469 1.00 95.94 71 ALA A CA 1
ATOM 547 C C . ALA A 1 71 ? -3.196 4.850 6.354 1.00 95.94 71 ALA A C 1
ATOM 549 O O . ALA A 1 71 ? -3.967 5.535 5.686 1.00 95.94 71 ALA A O 1
ATOM 550 N N . ASN A 1 72 ? -1.884 4.823 6.083 1.00 94.38 72 ASN A N 1
ATOM 551 C CA . ASN A 1 72 ? -1.259 5.613 5.004 1.00 94.38 72 ASN A CA 1
ATOM 552 C C . ASN A 1 72 ? -1.711 5.197 3.590 1.00 94.38 72 ASN A C 1
ATOM 554 O O . ASN A 1 72 ? -1.536 5.949 2.629 1.00 94.38 72 ASN A O 1
ATOM 558 N N . TYR A 1 73 ? -2.262 3.991 3.467 1.00 96.25 73 TYR A N 1
ATOM 559 C CA . TYR A 1 73 ? -2.701 3.371 2.219 1.00 96.25 73 TYR A CA 1
ATOM 560 C C . TYR A 1 73 ? -4.228 3.299 2.092 1.00 96.25 73 TYR A C 1
ATOM 562 O O . TYR A 1 73 ? -4.736 2.843 1.071 1.00 96.25 73 TYR A O 1
ATOM 570 N N . SER A 1 74 ? -4.947 3.748 3.120 1.00 95.38 74 SER A N 1
ATOM 571 C CA . SER A 1 74 ? -6.380 3.533 3.276 1.00 95.38 74 SER A CA 1
ATOM 572 C C . SER A 1 74 ? -7.188 4.805 3.019 1.00 95.38 74 SER A C 1
ATOM 574 O O . SER A 1 74 ? -6.767 5.908 3.379 1.00 95.38 74 SER A O 1
ATOM 576 N N . ALA A 1 75 ? -8.361 4.659 2.402 1.00 95.62 75 ALA A N 1
ATOM 577 C CA . ALA A 1 75 ? -9.279 5.771 2.176 1.00 95.62 75 ALA A CA 1
ATOM 578 C C . ALA A 1 75 ? -9.892 6.268 3.490 1.00 95.62 75 ALA A C 1
ATOM 580 O O . ALA A 1 75 ? -10.205 5.474 4.376 1.00 95.62 75 ALA A O 1
ATOM 581 N N . CYS A 1 76 ? -10.138 7.572 3.586 1.00 96.88 76 CYS A N 1
ATOM 582 C CA . CYS A 1 76 ? -10.993 8.100 4.640 1.00 96.88 76 CYS A CA 1
ATOM 583 C C . CYS A 1 76 ? -12.454 7.738 4.346 1.00 96.88 76 CYS A C 1
ATOM 585 O O . CYS A 1 76 ? -12.968 8.070 3.284 1.00 96.88 76 CYS A O 1
ATOM 587 N N . GLN A 1 77 ? -13.128 7.111 5.305 1.00 95.56 77 GLN A N 1
ATOM 588 C CA . GLN A 1 77 ? -14.527 6.674 5.219 1.00 95.56 77 GLN A CA 1
ATOM 589 C C . GLN A 1 77 ? -15.517 7.718 5.766 1.00 95.56 77 GLN A C 1
ATOM 591 O O . GLN A 1 77 ? -16.652 7.384 6.098 1.00 95.56 77 GLN A O 1
ATOM 596 N N . ALA A 1 78 ? -15.075 8.970 5.902 1.00 96.06 78 ALA A N 1
ATOM 597 C CA . ALA A 1 78 ? -15.959 10.096 6.181 1.00 96.06 78 ALA A CA 1
ATOM 598 C C . ALA A 1 78 ? -16.766 10.457 4.927 1.00 96.06 78 ALA A C 1
ATOM 600 O O . ALA A 1 78 ? -16.271 10.316 3.806 1.00 96.06 78 ALA A O 1
ATOM 601 N N . GLU A 1 79 ? -17.985 10.946 5.130 1.00 94.62 79 GLU A N 1
ATOM 602 C CA . GLU A 1 79 ? -18.882 11.361 4.054 1.00 94.62 79 GLU A CA 1
ATOM 603 C C . GLU A 1 79 ? -18.227 12.435 3.165 1.00 94.62 79 GLU A C 1
ATOM 605 O O . GLU A 1 79 ? -17.509 13.309 3.651 1.00 94.62 79 GLU A O 1
ATOM 610 N N . GLU A 1 80 ? -18.389 12.294 1.845 1.00 94.62 80 GLU A N 1
ATOM 611 C CA . GLU A 1 80 ? -17.829 13.182 0.807 1.00 94.62 80 GLU A CA 1
ATOM 612 C C . GLU A 1 80 ? -16.294 13.387 0.830 1.00 94.62 80 GLU A C 1
ATOM 614 O O . GLU A 1 80 ? -15.748 14.239 0.121 1.00 94.62 80 GLU A O 1
ATOM 619 N N . CYS A 1 81 ? -15.544 12.572 1.580 1.00 96.94 81 CYS A N 1
ATOM 620 C CA . CYS A 1 81 ? -14.095 12.707 1.674 1.00 96.94 81 CYS A CA 1
ATOM 621 C C . CYS A 1 81 ? -13.357 11.979 0.537 1.00 96.94 81 CYS A C 1
ATOM 623 O O . CYS A 1 81 ? -13.563 10.796 0.287 1.00 96.94 81 CYS A O 1
ATOM 625 N N . LYS A 1 82 ? -12.403 12.665 -0.108 1.00 96.19 82 LYS A N 1
ATOM 626 C CA . LYS A 1 82 ? -11.540 12.102 -1.173 1.00 96.19 82 LYS A CA 1
ATOM 627 C C . LYS A 1 82 ? -10.127 11.748 -0.693 1.00 96.19 82 LYS A C 1
ATOM 629 O O . LYS A 1 82 ? -9.210 11.594 -1.498 1.00 96.19 82 LYS A O 1
ATOM 634 N N . CYS A 1 83 ? -9.912 11.679 0.620 1.00 96.75 83 CYS A N 1
ATOM 635 C CA . CYS A 1 83 ? -8.604 11.361 1.182 1.00 96.75 83 CYS A CA 1
ATOM 636 C C . CYS A 1 83 ? -8.266 9.881 0.973 1.00 96.75 83 CYS A C 1
ATOM 638 O O . CYS A 1 83 ? -9.057 9.003 1.304 1.00 96.75 83 CYS A O 1
ATOM 640 N N . ILE A 1 84 ? -7.066 9.616 0.459 1.00 95.06 84 ILE A N 1
ATOM 641 C CA . ILE A 1 84 ? -6.591 8.280 0.056 1.00 95.06 84 ILE A CA 1
ATOM 642 C C . ILE A 1 84 ? -5.477 7.735 0.961 1.00 95.06 84 ILE A C 1
ATOM 644 O O . ILE A 1 84 ? -4.713 6.863 0.541 1.00 95.06 84 ILE A O 1
ATOM 648 N N . GLY A 1 85 ? -5.294 8.334 2.135 1.00 94.81 85 GLY A N 1
ATOM 649 C CA . GLY A 1 85 ? -4.265 7.932 3.084 1.00 94.81 85 GLY A CA 1
ATOM 650 C C . GLY A 1 85 ? -4.140 8.913 4.237 1.00 94.81 85 GLY A C 1
ATOM 651 O O . GLY A 1 85 ? -4.037 10.124 4.027 1.00 94.81 85 GLY A O 1
ATOM 652 N N . TRP A 1 86 ? -4.110 8.385 5.455 1.00 96.00 86 TRP A N 1
ATOM 653 C CA . TRP A 1 86 ? -3.861 9.188 6.641 1.00 96.00 86 TRP A CA 1
ATOM 654 C C . TRP A 1 86 ? -2.419 9.701 6.643 1.00 96.00 86 TRP A C 1
ATOM 656 O O . TRP A 1 86 ? -1.489 8.982 6.284 1.00 96.00 86 TRP A O 1
ATOM 666 N N . LYS A 1 87 ? -2.221 10.948 7.069 1.00 93.38 87 LYS A N 1
ATOM 667 C CA . LYS A 1 87 ? -0.898 11.513 7.351 1.00 93.38 87 LYS A CA 1
ATOM 668 C C . LYS A 1 87 ? -0.948 12.200 8.700 1.00 93.38 87 LYS A C 1
ATOM 670 O O . LYS A 1 87 ? -1.859 12.991 8.929 1.00 93.38 87 LYS A O 1
ATOM 675 N N . ASN A 1 88 ? 0.048 11.956 9.544 1.00 88.25 88 ASN A N 1
ATOM 676 C CA . ASN A 1 88 ? 0.112 12.612 10.843 1.00 88.25 88 ASN A CA 1
ATOM 677 C C . ASN A 1 88 ? 0.246 14.136 10.674 1.00 88.25 88 ASN A C 1
ATOM 679 O O . ASN A 1 88 ? 1.128 14.607 9.948 1.00 88.25 88 ASN A O 1
ATOM 683 N N . ALA A 1 89 ? -0.638 14.894 11.325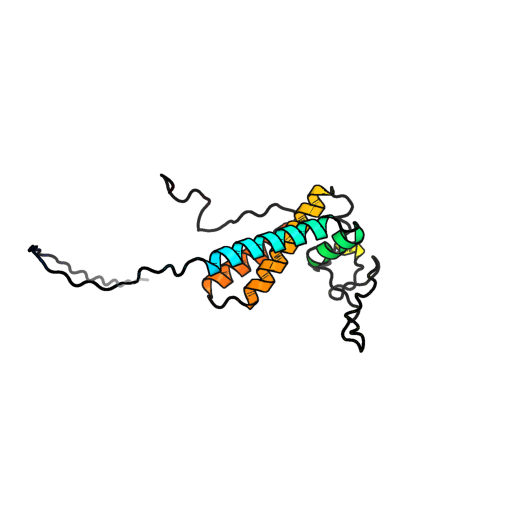 1.00 81.12 89 ALA A N 1
ATOM 684 C CA . ALA A 1 89 ? -0.557 16.350 11.396 1.00 81.12 89 ALA A CA 1
ATOM 685 C C . ALA A 1 89 ? 0.540 16.823 12.364 1.00 81.12 89 ALA A C 1
ATOM 687 O O . ALA A 1 89 ? 1.102 17.900 12.161 1.00 81.12 89 ALA A O 1
ATOM 688 N N . GLN A 1 90 ? 0.873 16.011 13.374 1.00 77.06 90 GLN A N 1
ATOM 689 C CA . GLN A 1 90 ? 1.858 16.366 14.389 1.00 77.06 90 GLN A CA 1
ATOM 690 C C . GLN A 1 90 ? 3.275 16.429 13.794 1.00 77.06 90 GLN A C 1
ATOM 692 O O . GLN A 1 90 ? 3.680 15.520 13.056 1.00 77.06 90 GLN A O 1
ATOM 697 N N . PRO A 1 91 ? 4.060 17.475 14.109 1.00 68.75 91 PRO A N 1
ATOM 698 C CA . PRO A 1 91 ? 5.441 17.568 13.668 1.00 68.75 91 PRO A CA 1
ATOM 699 C C . PRO A 1 91 ? 6.284 16.469 14.324 1.00 68.75 91 PRO A C 1
ATOM 701 O O . PRO A 1 91 ? 6.186 16.210 15.522 1.00 68.75 91 PRO A O 1
ATOM 704 N N . ILE A 1 92 ? 7.155 15.834 13.537 1.00 70.06 92 ILE A N 1
ATOM 705 C CA . ILE A 1 92 ? 8.165 14.919 14.075 1.00 70.06 92 ILE A CA 1
ATOM 706 C C . ILE A 1 92 ? 9.203 15.766 14.819 1.00 70.06 92 ILE A C 1
ATOM 708 O O . ILE A 1 92 ? 10.032 16.432 14.195 1.00 70.06 92 ILE A O 1
ATOM 712 N N . LEU A 1 93 ? 9.156 15.744 16.151 1.00 65.31 93 LEU A N 1
ATOM 713 C CA . LEU A 1 93 ? 10.150 16.391 17.003 1.00 65.31 93 LEU A CA 1
ATOM 714 C C . LEU A 1 93 ? 11.449 15.576 16.973 1.00 65.31 93 LEU A C 1
ATOM 716 O O . LEU A 1 93 ? 11.516 14.441 17.447 1.00 65.31 93 LEU A O 1
ATOM 720 N N . LYS A 1 94 ? 12.499 16.162 16.395 1.00 59.50 94 LYS A N 1
ATOM 721 C CA . LYS A 1 94 ? 13.860 15.629 16.503 1.00 59.50 94 LYS A CA 1
ATOM 722 C C . LYS A 1 94 ? 14.428 16.075 17.847 1.00 59.50 94 LYS A C 1
ATOM 724 O O . LYS A 1 94 ? 14.533 17.274 18.093 1.00 59.50 94 LYS A O 1
ATOM 729 N N . SER A 1 95 ? 14.774 15.126 18.713 1.00 60.38 95 SER A N 1
ATOM 730 C CA . SER A 1 95 ? 15.485 15.433 19.956 1.00 60.38 95 SER A CA 1
ATOM 731 C C . SER A 1 95 ? 16.854 16.050 19.643 1.00 60.38 95 SER A C 1
ATOM 733 O O . SER A 1 95 ? 17.465 15.718 18.626 1.00 60.38 95 SER A O 1
ATOM 735 N N . ALA A 1 96 ? 17.381 16.888 20.543 1.00 59.66 96 ALA A N 1
ATOM 736 C CA . ALA A 1 96 ? 18.728 17.462 20.440 1.00 59.66 96 ALA A CA 1
ATOM 737 C C . ALA A 1 96 ? 19.841 16.394 20.335 1.00 59.66 96 ALA A C 1
ATOM 739 O O . ALA A 1 96 ? 20.928 16.680 19.846 1.00 59.66 96 ALA A O 1
ATOM 740 N N . LYS A 1 97 ? 19.557 15.146 20.742 1.00 66.00 97 LYS A N 1
ATOM 741 C CA . LYS A 1 97 ? 20.449 13.982 20.590 1.00 66.00 97 LYS A CA 1
ATOM 742 C C . LYS A 1 97 ? 20.326 13.251 19.241 1.00 66.00 97 LYS A C 1
ATOM 744 O O . LYS A 1 97 ? 20.920 12.196 19.068 1.00 66.00 97 LYS A O 1
ATOM 749 N N . GLY A 1 98 ? 19.538 13.763 18.293 1.00 63.69 98 GLY A N 1
ATOM 750 C CA . GLY A 1 98 ? 19.318 13.126 16.988 1.00 63.69 98 GLY A CA 1
ATOM 7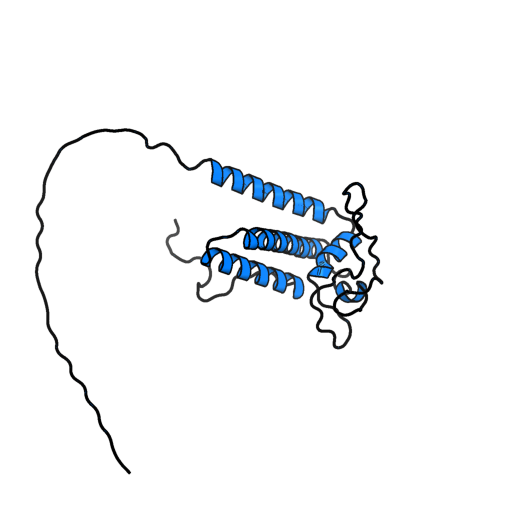51 C C . GLY A 1 98 ? 18.346 11.938 17.008 1.00 63.69 98 GLY A C 1
ATOM 752 O O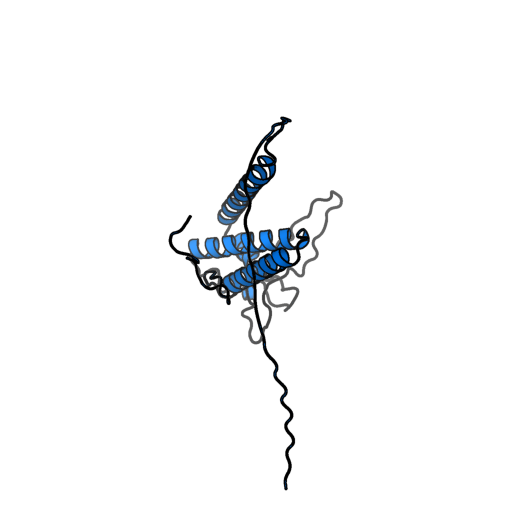 . GLY A 1 98 ? 18.013 11.411 15.947 1.00 63.69 98 GLY A O 1
ATOM 753 N N . GLU A 1 99 ? 17.836 11.545 18.179 1.00 57.69 99 GLU A N 1
ATOM 754 C CA . GLU A 1 99 ? 16.773 10.546 18.288 1.00 57.69 99 GLU A CA 1
ATOM 755 C C . GLU A 1 99 ? 15.440 11.127 17.800 1.00 57.69 99 GLU A C 1
ATOM 757 O O . GLU A 1 99 ? 14.946 12.149 18.293 1.00 57.69 99 GLU A O 1
ATOM 762 N N . ILE A 1 100 ? 14.857 10.464 16.801 1.00 60.03 100 ILE A N 1
ATOM 763 C CA . ILE A 1 100 ? 13.511 10.752 16.314 1.00 60.03 100 ILE A CA 1
ATOM 764 C C . ILE A 1 100 ? 12.535 10.183 17.343 1.00 60.03 100 ILE A C 1
ATOM 766 O O . ILE A 1 100 ? 12.328 8.969 17.389 1.00 60.03 100 ILE A O 1
ATOM 770 N N . GLN A 1 101 ? 11.925 11.043 18.160 1.00 58.69 101 GLN A N 1
ATOM 771 C CA . GLN A 1 101 ? 10.812 10.611 18.998 1.00 58.69 101 GLN A CA 1
ATOM 772 C C . GLN A 1 101 ? 9.614 10.369 18.079 1.00 58.69 101 GLN A C 1
ATOM 774 O O . GLN A 1 101 ? 9.149 11.285 17.397 1.00 58.69 101 GLN A O 1
ATOM 779 N N . GLN A 1 102 ? 9.140 9.122 18.009 1.00 64.25 102 GLN A N 1
ATOM 780 C CA . GLN A 1 102 ? 7.878 8.856 17.330 1.00 64.25 102 GLN A CA 1
ATOM 781 C C . GLN A 1 102 ? 6.759 9.495 18.156 1.00 64.25 102 GLN A C 1
ATOM 783 O O . GLN A 1 102 ? 6.625 9.147 19.331 1.00 64.25 102 GLN A O 1
ATOM 788 N N . PRO A 1 103 ? 5.965 10.413 17.578 1.00 70.44 103 PRO A N 1
ATOM 789 C CA . PRO A 1 103 ? 4.822 10.968 18.281 1.00 70.44 103 PRO A CA 1
ATOM 790 C C . PRO A 1 103 ? 3.878 9.833 18.686 1.00 70.44 103 PRO A C 1
ATOM 792 O O . PRO A 1 103 ? 3.660 8.886 17.922 1.00 70.44 103 PRO A O 1
ATOM 795 N N . VAL A 1 104 ? 3.343 9.917 19.902 1.00 79.50 104 VAL A N 1
ATOM 796 C CA . VAL A 1 104 ? 2.274 9.024 20.352 1.00 79.50 104 VAL A CA 1
ATOM 797 C C . VAL A 1 104 ? 1.054 9.339 19.492 1.00 79.50 104 VAL A C 1
ATOM 799 O O . VAL A 1 104 ? 0.561 10.461 19.533 1.00 79.50 104 VAL A O 1
ATOM 802 N N . ILE A 1 105 ? 0.638 8.375 18.669 1.00 85.75 105 ILE A N 1
ATOM 803 C CA . ILE A 1 105 ? -0.496 8.525 17.754 1.00 85.75 105 ILE A CA 1
ATOM 804 C C . ILE A 1 105 ? -1.714 7.838 18.363 1.00 85.75 105 ILE A C 1
ATOM 806 O O . ILE A 1 105 ? -1.632 6.667 18.737 1.00 85.75 105 ILE A O 1
ATOM 810 N N . ASN A 1 106 ? -2.828 8.559 18.415 1.00 88.94 106 ASN A N 1
ATOM 811 C CA . ASN A 1 106 ? -4.125 8.114 18.907 1.00 88.94 106 ASN A CA 1
ATOM 812 C C . ASN A 1 106 ? -5.153 8.050 17.769 1.00 88.94 106 ASN A C 1
ATOM 814 O O . ASN A 1 106 ? -5.028 8.722 16.746 1.00 88.94 106 ASN A O 1
ATOM 818 N N . PHE A 1 107 ? -6.227 7.279 17.959 1.00 89.75 107 PHE A N 1
ATOM 819 C CA . PHE A 1 107 ? -7.291 7.129 16.953 1.00 89.75 107 PHE A CA 1
ATOM 820 C C . PHE A 1 107 ? -8.027 8.431 16.613 1.00 89.75 107 PHE A C 1
ATOM 822 O O . PHE A 1 107 ? -8.565 8.569 15.514 1.00 89.75 107 PHE A O 1
ATOM 829 N N . PHE A 1 108 ? -7.988 9.404 17.521 1.00 91.75 108 PHE A N 1
ATOM 830 C CA . PHE A 1 108 ? -8.603 10.717 17.353 1.00 91.75 108 PHE A CA 1
ATOM 831 C C . PHE A 1 108 ? -7.690 11.736 16.662 1.00 91.75 108 PHE A C 1
ATOM 833 O O . PHE A 1 108 ? -8.131 12.851 16.389 1.00 91.75 108 PHE A O 1
ATOM 840 N N . ASP A 1 109 ? -6.437 11.380 16.357 1.00 93.00 109 ASP A N 1
ATOM 841 C CA . ASP A 1 109 ? -5.516 12.326 15.736 1.00 93.00 109 ASP A CA 1
ATOM 842 C C . ASP A 1 109 ? -5.974 12.700 14.320 1.00 93.00 109 ASP A C 1
ATOM 844 O O . ASP A 1 109 ? -6.252 11.817 13.492 1.00 93.00 109 ASP A O 1
ATOM 848 N N . PRO A 1 110 ? -6.020 14.005 14.003 1.00 94.69 110 PRO A N 1
ATOM 849 C CA . PRO A 1 110 ? -6.522 14.469 12.726 1.00 94.69 110 PRO A CA 1
ATOM 850 C C . PRO A 1 110 ? -5.533 14.159 11.603 1.00 94.69 110 PRO A C 1
ATOM 852 O O . PRO A 1 110 ? -4.315 14.326 11.719 1.00 94.69 110 PRO A O 1
ATOM 855 N N . CYS A 1 111 ? -6.075 13.753 10.461 1.00 95.81 111 CYS A N 1
ATOM 856 C CA . CYS A 1 111 ? -5.323 13.622 9.228 1.00 95.81 111 CYS A CA 1
ATOM 857 C C . CYS A 1 111 ? -4.862 14.999 8.744 1.00 95.81 111 CYS A C 1
ATOM 859 O O . CYS A 1 111 ? -5.666 15.908 8.562 1.00 95.81 111 CYS A O 1
ATOM 861 N N . LYS A 1 112 ? -3.579 15.140 8.413 1.00 95.00 112 LYS A N 1
ATOM 862 C CA . LYS A 1 112 ? -3.015 16.372 7.841 1.00 95.00 112 LYS A CA 1
ATOM 863 C C . LYS A 1 112 ? -3.699 16.814 6.539 1.00 95.00 112 LYS A C 1
ATOM 865 O O . LYS A 1 112 ? -3.626 17.985 6.188 1.00 95.00 112 LYS A O 1
ATOM 870 N N . ILE A 1 113 ? -4.294 15.878 5.794 1.00 95.19 113 ILE A N 1
ATOM 871 C CA . ILE A 1 113 ? -4.887 16.143 4.475 1.00 95.19 113 ILE A CA 1
ATOM 872 C C . ILE A 1 113 ? -6.362 16.535 4.590 1.00 95.19 113 ILE A C 1
ATOM 874 O O . ILE A 1 113 ? -6.764 17.532 4.007 1.00 95.19 113 ILE A O 1
ATOM 878 N N . CYS A 1 114 ? -7.170 15.742 5.298 1.00 96.50 114 CYS A N 1
ATOM 879 C CA . CYS A 1 114 ? -8.626 15.927 5.346 1.00 96.50 114 CYS A CA 1
ATOM 880 C C . CYS A 1 114 ? -9.179 16.267 6.728 1.00 96.50 114 CYS A C 1
ATOM 882 O O . CYS A 1 114 ? -10.392 16.262 6.886 1.00 96.50 114 CYS A O 1
ATOM 884 N N . THR A 1 115 ? -8.308 16.468 7.720 1.00 96.06 115 THR A N 1
ATOM 885 C CA . THR A 1 115 ? -8.621 16.800 9.123 1.00 96.06 115 THR A CA 1
ATOM 886 C C . THR A 1 115 ? -9.516 15.809 9.875 1.00 96.06 115 THR A C 1
ATOM 888 O O . THR A 1 115 ? -9.674 15.941 11.083 1.00 96.06 115 THR A O 1
ATOM 891 N N . HIS A 1 116 ? -10.022 14.764 9.218 1.00 96.88 116 HIS A N 1
ATOM 892 C CA . HIS A 1 116 ? -10.747 13.663 9.843 1.00 96.88 116 HIS A CA 1
ATOM 893 C C . HIS A 1 116 ? -9.844 12.793 10.728 1.00 96.88 116 HIS A C 1
ATOM 895 O O . HIS A 1 116 ? -8.654 12.648 10.422 1.00 96.88 116 HIS A O 1
ATOM 901 N N . PRO A 1 117 ? -10.400 12.163 11.779 1.00 96.38 117 PRO A N 1
ATOM 902 C CA . PRO A 1 117 ? -9.643 11.304 12.682 1.00 96.38 117 PRO A CA 1
ATOM 903 C C . PRO A 1 117 ? -9.013 10.104 11.961 1.00 96.38 117 PRO A C 1
ATOM 905 O O . PRO A 1 117 ? -9.510 9.628 10.929 1.00 96.38 117 PRO A O 1
ATOM 908 N N . LEU A 1 118 ? -7.920 9.587 12.530 1.00 95.94 118 LEU A N 1
ATOM 909 C CA . LEU A 1 118 ? -7.285 8.337 12.106 1.00 95.94 118 LEU A CA 1
ATOM 910 C C . LEU A 1 118 ? -8.298 7.189 12.034 1.00 95.94 118 LEU A C 1
ATOM 912 O O . LEU A 1 118 ? -8.254 6.412 11.083 1.00 95.94 118 LEU A O 1
ATOM 916 N N . GLU A 1 119 ? -9.240 7.123 12.975 1.00 96.00 119 GLU A N 1
ATOM 917 C CA . GLU A 1 119 ? -10.317 6.127 12.997 1.00 96.00 119 GLU A CA 1
ATOM 918 C C . GLU A 1 119 ? -11.059 6.019 11.654 1.00 96.00 119 GLU A C 1
ATOM 920 O O . GLU A 1 119 ? -11.238 4.919 11.130 1.00 96.00 119 GLU A O 1
ATOM 925 N N . ASN A 1 120 ? -11.379 7.151 11.016 1.00 97.00 120 ASN A N 1
ATOM 926 C CA . ASN A 1 120 ? -12.066 7.160 9.721 1.00 97.00 120 ASN A CA 1
ATOM 927 C C . ASN A 1 120 ? -11.230 6.545 8.591 1.00 97.00 120 ASN A C 1
ATOM 929 O O . ASN A 1 120 ? -11.787 6.167 7.567 1.00 97.00 120 ASN A O 1
ATOM 933 N N . HIS A 1 121 ? -9.912 6.439 8.750 1.00 96.88 121 HIS A N 1
ATOM 934 C CA . HIS A 1 121 ? -9.021 5.835 7.759 1.00 96.88 121 HIS A CA 1
ATOM 935 C C . HIS A 1 121 ? -8.782 4.347 8.009 1.00 96.88 121 HIS A C 1
ATOM 937 O O . HIS A 1 121 ? -8.278 3.665 7.125 1.00 96.88 121 HIS A O 1
ATOM 943 N N . ILE A 1 122 ? -9.115 3.836 9.196 1.00 95.94 122 ILE A N 1
ATOM 944 C CA . ILE A 1 122 ? -8.862 2.439 9.566 1.00 95.94 122 ILE A CA 1
ATOM 945 C C . ILE A 1 122 ? -10.137 1.659 9.874 1.00 95.94 122 ILE A C 1
ATOM 947 O O . ILE A 1 122 ? -10.043 0.461 10.067 1.00 95.94 122 ILE A O 1
ATOM 951 N N . LYS A 1 123 ? -11.320 2.279 9.908 1.00 94.75 123 LYS A N 1
ATOM 952 C CA . LYS A 1 123 ? -12.585 1.658 10.345 1.00 94.75 123 LYS A CA 1
ATOM 953 C C . LYS A 1 123 ? -12.935 0.321 9.657 1.00 94.75 123 LYS A C 1
ATOM 955 O O . LYS A 1 123 ? -13.546 -0.537 10.284 1.00 94.75 123 LYS A O 1
ATOM 960 N N . HIS A 1 124 ? -12.511 0.095 8.415 1.00 93.88 124 HIS A N 1
ATOM 961 C CA . HIS A 1 124 ? -12.702 -1.163 7.670 1.00 93.88 124 HIS A CA 1
ATOM 962 C C . HIS A 1 124 ? -11.680 -2.270 7.987 1.00 93.88 124 HIS A C 1
ATOM 964 O O . HIS A 1 124 ? -11.865 -3.401 7.541 1.00 93.88 124 HIS A O 1
ATOM 970 N N . LEU A 1 125 ? -10.608 -1.967 8.723 1.00 94.81 125 LEU A N 1
ATOM 971 C CA . LEU A 1 125 ? -9.497 -2.884 8.986 1.00 94.81 125 LEU A CA 1
ATOM 972 C C . LEU A 1 125 ? -9.686 -3.754 10.248 1.00 94.81 125 LEU A C 1
ATOM 974 O O . LEU A 1 125 ? -9.438 -4.949 10.144 1.00 94.81 125 LEU A O 1
ATOM 978 N N . PRO A 1 126 ? -10.146 -3.252 11.419 1.00 92.94 126 PRO A N 1
ATOM 979 C CA . PRO A 1 126 ? -10.312 -4.073 12.624 1.00 92.94 126 PRO A CA 1
ATOM 980 C C . PRO A 1 126 ? -11.221 -5.295 12.467 1.00 92.94 126 PRO A C 1
ATOM 982 O O . PRO A 1 126 ? -11.095 -6.239 13.235 1.00 92.94 126 PRO A O 1
ATOM 985 N N . VAL A 1 127 ? -12.142 -5.269 11.500 1.00 94.06 127 VAL A N 1
ATOM 986 C CA . VAL A 1 127 ? -13.081 -6.369 11.220 1.00 94.06 127 VAL A CA 1
ATOM 987 C C . VAL A 1 12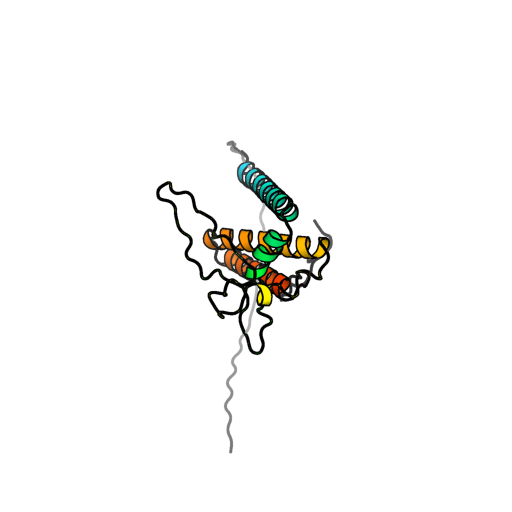7 ? -12.481 -7.477 10.345 1.00 94.06 127 VAL A C 1
ATOM 989 O O . VAL A 1 127 ? -13.127 -8.496 10.123 1.00 94.06 127 VAL A O 1
ATOM 992 N N . GLN A 1 128 ? -11.275 -7.274 9.813 1.00 95.88 128 GLN A N 1
ATOM 993 C CA . GLN A 1 128 ? -10.594 -8.233 8.946 1.00 95.88 128 GLN A CA 1
ATOM 994 C C . GLN A 1 128 ? -9.851 -9.286 9.765 1.00 95.88 128 GLN A C 1
ATOM 996 O O . GLN A 1 128 ? -9.467 -9.039 10.908 1.00 95.88 128 GLN A O 1
ATOM 1001 N N . SER A 1 129 ? -9.605 -10.452 9.165 1.00 96.25 129 SER A N 1
ATOM 1002 C CA . SER A 1 129 ? -8.793 -11.482 9.813 1.00 96.25 129 SER A CA 1
ATOM 1003 C C . SER A 1 129 ? -7.320 -11.066 9.894 1.00 96.25 129 SER A C 1
ATOM 1005 O O . SER A 1 129 ? -6.834 -10.247 9.105 1.00 96.25 129 SER A O 1
ATOM 1007 N N . ASP A 1 130 ? -6.578 -11.662 10.826 1.00 95.44 130 ASP A N 1
ATOM 1008 C CA . ASP A 1 130 ? -5.144 -11.406 10.973 1.00 95.44 130 ASP A CA 1
ATOM 1009 C C . ASP A 1 130 ? -4.357 -11.782 9.710 1.00 95.44 130 ASP A C 1
ATOM 1011 O O . ASP A 1 130 ? -3.389 -11.102 9.356 1.00 95.44 130 ASP A O 1
ATOM 1015 N N . GLU A 1 131 ? -4.775 -12.827 8.993 1.00 96.38 131 GLU A N 1
ATOM 1016 C CA . GLU A 1 131 ? -4.184 -13.225 7.713 1.00 96.38 131 GLU A CA 1
ATOM 1017 C C . GLU A 1 131 ? -4.343 -12.122 6.667 1.00 96.38 131 GLU A C 1
ATOM 1019 O O . GLU A 1 131 ? -3.389 -11.812 5.950 1.00 96.38 131 GLU A O 1
ATOM 1024 N N . GLU A 1 132 ? -5.521 -11.501 6.604 1.00 96.69 132 GLU A N 1
ATOM 1025 C CA . GLU A 1 132 ? -5.804 -10.416 5.671 1.00 96.69 132 GLU A CA 1
ATOM 1026 C C . GLU A 1 132 ? -5.023 -9.149 6.041 1.00 96.69 132 GLU A C 1
ATOM 1028 O O . GLU A 1 132 ? -4.361 -8.559 5.185 1.00 96.69 132 GLU A O 1
ATOM 1033 N N . ILE A 1 133 ? -4.974 -8.784 7.326 1.00 97.75 133 ILE A N 1
ATOM 1034 C CA . ILE A 1 133 ? -4.130 -7.680 7.806 1.00 97.75 133 ILE A CA 1
ATOM 1035 C C . ILE A 1 133 ? -2.658 -7.924 7.457 1.00 97.75 133 ILE A C 1
ATOM 1037 O O . ILE A 1 133 ? -1.983 -7.033 6.933 1.00 97.75 133 ILE A O 1
ATOM 1041 N N . ASN A 1 134 ? -2.146 -9.134 7.688 1.00 97.75 134 ASN A N 1
ATOM 1042 C CA . ASN A 1 134 ? -0.768 -9.488 7.355 1.00 97.75 134 ASN A CA 1
ATOM 1043 C C . ASN A 1 134 ? -0.526 -9.472 5.835 1.00 97.75 134 ASN A C 1
ATOM 1045 O O . ASN A 1 134 ? 0.538 -9.033 5.392 1.00 97.75 134 ASN A O 1
ATOM 1049 N N . ARG A 1 135 ? -1.510 -9.868 5.017 1.00 97.81 135 ARG A N 1
ATOM 1050 C CA . ARG A 1 135 ? -1.442 -9.762 3.551 1.00 97.81 135 ARG A CA 1
ATOM 1051 C C . ARG A 1 135 ? -1.310 -8.306 3.104 1.00 97.81 135 ARG A C 1
ATOM 1053 O O . ARG A 1 135 ? -0.407 -7.993 2.323 1.00 97.81 135 ARG A O 1
ATOM 1060 N N . LEU A 1 136 ? -2.162 -7.417 3.617 1.00 98.00 136 LEU A N 1
ATOM 1061 C CA . LEU A 1 136 ? -2.113 -5.980 3.327 1.00 98.00 136 LEU A CA 1
ATOM 1062 C C . LEU A 1 136 ? -0.779 -5.365 3.773 1.00 98.00 136 LEU A C 1
ATOM 1064 O O . LEU A 1 136 ? -0.155 -4.619 3.018 1.00 98.00 136 LEU A O 1
ATOM 1068 N N . LEU A 1 137 ? -0.289 -5.724 4.965 1.00 97.88 137 LEU A N 1
ATOM 1069 C CA . LEU A 1 137 ? 1.013 -5.274 5.471 1.00 97.88 137 LEU A CA 1
ATOM 1070 C C . LEU A 1 137 ? 2.168 -5.748 4.589 1.00 97.88 137 LEU A C 1
ATOM 1072 O O . LEU A 1 137 ? 3.109 -4.992 4.343 1.00 97.88 137 LEU A O 1
ATOM 1076 N N . GLY A 1 138 ? 2.098 -6.986 4.099 1.00 97.69 138 GLY A N 1
ATOM 1077 C CA . GLY A 1 138 ? 3.069 -7.533 3.162 1.00 97.69 138 GLY A CA 1
ATOM 1078 C C . GLY A 1 138 ? 3.163 -6.688 1.894 1.00 97.69 138 GLY A C 1
ATOM 1079 O O . GLY A 1 138 ? 4.269 -6.315 1.501 1.00 97.69 138 GLY A O 1
ATOM 1080 N N . MET A 1 139 ? 2.013 -6.323 1.316 1.00 98.00 139 MET A N 1
ATOM 1081 C CA . MET A 1 139 ? 1.949 -5.431 0.154 1.00 98.00 139 MET A CA 1
ATOM 1082 C C . MET A 1 139 ? 2.465 -4.025 0.472 1.00 98.00 139 MET A C 1
ATOM 1084 O O . MET A 1 139 ? 3.198 -3.461 -0.335 1.00 98.00 139 MET A O 1
ATOM 1088 N N . ALA A 1 140 ? 2.136 -3.463 1.640 1.00 97.25 140 ALA A N 1
ATOM 1089 C CA . ALA A 1 140 ? 2.614 -2.140 2.050 1.00 97.25 140 ALA A CA 1
ATOM 1090 C C . ALA A 1 140 ? 4.148 -2.095 2.165 1.00 97.25 140 ALA A C 1
ATOM 1092 O O . ALA A 1 140 ? 4.781 -1.144 1.714 1.00 97.25 140 ALA A O 1
ATOM 1093 N N . ILE A 1 141 ? 4.763 -3.152 2.704 1.00 96.56 141 ILE A N 1
ATOM 1094 C CA . ILE A 1 141 ? 6.226 -3.270 2.791 1.00 96.56 141 ILE A CA 1
ATOM 1095 C C . ILE A 1 141 ? 6.856 -3.403 1.402 1.00 96.56 141 ILE A C 1
ATOM 1097 O O . ILE A 1 141 ? 7.902 -2.803 1.149 1.00 96.56 141 ILE A O 1
ATOM 1101 N N . ASP A 1 142 ? 6.236 -4.171 0.505 1.00 96.56 142 ASP A N 1
ATOM 1102 C CA . ASP A 1 142 ? 6.707 -4.287 -0.877 1.00 96.56 142 ASP A CA 1
ATOM 1103 C C . ASP A 1 142 ? 6.596 -2.945 -1.613 1.00 96.56 142 ASP A C 1
ATOM 1105 O O . ASP A 1 142 ? 7.541 -2.546 -2.294 1.00 96.56 142 ASP A O 1
ATOM 1109 N N . ALA A 1 143 ? 5.499 -2.207 -1.415 1.00 96.31 143 ALA A N 1
ATOM 1110 C CA . ALA A 1 143 ? 5.297 -0.875 -1.975 1.00 96.31 143 ALA A CA 1
ATOM 1111 C C . ALA A 1 143 ? 6.344 0.127 -1.458 1.00 96.31 143 ALA A C 1
ATOM 1113 O O . ALA A 1 143 ? 6.977 0.804 -2.269 1.00 96.31 143 ALA A O 1
ATOM 1114 N N . ASP A 1 144 ? 6.595 0.175 -0.143 1.00 94.56 144 ASP A N 1
ATOM 1115 C CA . ASP A 1 144 ? 7.652 1.003 0.461 1.00 94.56 144 ASP A CA 1
ATOM 1116 C C . ASP A 1 144 ? 9.032 0.673 -0.134 1.00 94.56 144 ASP A C 1
ATOM 1118 O O . ASP A 1 144 ? 9.830 1.563 -0.437 1.00 94.56 144 ASP A O 1
ATOM 1122 N N . ASN A 1 145 ? 9.324 -0.619 -0.310 1.00 94.81 145 ASN A N 1
ATOM 1123 C CA . ASN A 1 145 ? 10.594 -1.081 -0.859 1.00 94.81 145 ASN A CA 1
ATOM 1124 C C . ASN A 1 145 ? 10.756 -0.693 -2.337 1.00 94.81 145 ASN A C 1
ATOM 1126 O O . ASN A 1 145 ? 11.808 -0.189 -2.730 1.00 94.81 145 ASN A O 1
ATOM 1130 N N . ILE A 1 146 ? 9.723 -0.890 -3.159 1.00 95.75 146 ILE A N 1
ATOM 1131 C CA . ILE A 1 146 ? 9.730 -0.473 -4.569 1.00 95.75 146 ILE A CA 1
ATOM 1132 C C . ILE A 1 146 ? 9.883 1.046 -4.668 1.00 95.75 146 ILE A C 1
ATOM 1134 O O . ILE A 1 146 ? 10.698 1.530 -5.455 1.00 95.75 146 ILE A O 1
ATOM 1138 N N . PHE A 1 147 ? 9.168 1.805 -3.836 1.00 94.69 147 PHE A N 1
ATOM 1139 C CA . PHE A 1 147 ? 9.263 3.262 -3.800 1.00 94.69 147 PHE A CA 1
ATOM 1140 C C . PHE A 1 147 ? 10.687 3.735 -3.466 1.00 94.69 147 PHE A C 1
ATOM 1142 O O . PHE A 1 147 ? 11.245 4.574 -4.174 1.00 94.69 147 PHE A O 1
ATOM 1149 N N . ALA A 1 148 ? 11.325 3.137 -2.454 1.00 93.06 148 ALA A N 1
ATOM 1150 C CA . ALA A 1 148 ? 12.708 3.446 -2.092 1.00 93.06 148 ALA A CA 1
ATOM 1151 C C . ALA A 1 148 ? 13.706 3.166 -3.234 1.00 93.06 148 ALA A C 1
ATOM 1153 O O . ALA A 1 148 ? 14.634 3.951 -3.444 1.00 93.06 148 ALA A O 1
ATOM 1154 N N . ASN A 1 149 ? 13.506 2.080 -3.988 1.00 93.19 149 ASN A N 1
ATOM 1155 C CA . ASN A 1 149 ? 14.350 1.731 -5.135 1.00 93.19 149 ASN A CA 1
ATOM 1156 C C . ASN A 1 149 ? 14.083 2.626 -6.357 1.00 93.19 149 ASN A C 1
ATOM 1158 O O . ASN A 1 149 ? 15.020 2.987 -7.061 1.00 93.19 149 ASN A O 1
ATOM 1162 N N . THR A 1 150 ? 12.843 3.079 -6.558 1.00 95.38 150 THR A N 1
ATOM 1163 C CA . THR A 1 150 ? 12.450 3.974 -7.667 1.00 95.38 150 THR A CA 1
ATOM 1164 C C . THR A 1 150 ? 13.241 5.286 -7.678 1.00 95.38 150 THR A C 1
ATOM 1166 O O . THR A 1 150 ? 13.541 5.822 -8.744 1.00 95.38 150 THR A O 1
ATOM 1169 N N . HIS A 1 151 ? 13.601 5.814 -6.504 1.00 89.56 151 HIS A N 1
ATOM 1170 C CA . HIS A 1 151 ? 14.404 7.037 -6.391 1.00 89.56 151 HIS A CA 1
ATOM 1171 C C . HIS A 1 151 ? 15.878 6.850 -6.760 1.00 89.56 151 HIS A C 1
ATOM 1173 O O . HIS A 1 151 ? 16.538 7.825 -7.108 1.00 89.56 151 HIS A O 1
ATOM 1179 N N . ARG A 1 152 ? 16.388 5.621 -6.653 1.00 92.88 152 ARG A N 1
ATOM 1180 C CA . ARG A 1 152 ? 17.782 5.270 -6.952 1.00 92.88 152 ARG A CA 1
ATOM 1181 C C . ARG A 1 152 ? 17.952 4.741 -8.373 1.00 92.88 152 ARG A C 1
ATOM 1183 O O . ARG A 1 152 ? 19.078 4.674 -8.848 1.00 92.88 152 ARG A O 1
ATOM 1190 N N . GLU A 1 153 ? 16.852 4.355 -9.014 1.00 96.94 153 GLU A N 1
ATOM 1191 C CA . GLU A 1 153 ? 16.854 3.801 -10.360 1.00 96.94 153 GLU A CA 1
ATOM 1192 C C . GLU A 1 153 ? 17.165 4.878 -11.401 1.00 96.94 153 GLU A C 1
ATOM 1194 O O . GLU A 1 153 ? 16.514 5.932 -11.449 1.00 96.94 153 GLU A O 1
ATOM 1199 N N . VAL A 1 154 ? 18.172 4.587 -12.223 1.00 96.56 154 VAL A N 1
ATOM 1200 C CA . VAL A 1 154 ? 18.680 5.483 -13.267 1.00 96.56 154 VAL A CA 1
ATOM 1201 C C . VAL A 1 154 ? 18.064 5.120 -14.613 1.00 96.56 154 VAL A C 1
ATOM 1203 O O . VAL A 1 154 ? 17.752 6.019 -15.393 1.00 96.56 154 VAL A O 1
ATOM 1206 N N . ASP A 1 155 ? 17.839 3.827 -14.865 1.00 97.75 155 ASP A N 1
ATOM 1207 C CA . ASP A 1 155 ? 17.266 3.362 -16.124 1.00 97.75 155 ASP A CA 1
ATOM 1208 C C . ASP A 1 155 ? 15.780 3.765 -16.239 1.00 97.75 155 ASP A C 1
ATOM 1210 O O . ASP A 1 155 ? 14.960 3.379 -15.393 1.00 97.75 155 ASP A O 1
ATOM 1214 N N . PRO A 1 156 ? 15.393 4.556 -17.259 1.00 96.94 156 PRO A N 1
ATOM 1215 C CA . PRO A 1 156 ? 14.044 5.101 -17.354 1.00 96.94 156 PRO A CA 1
ATOM 1216 C C . PRO A 1 156 ? 12.976 4.023 -17.558 1.00 96.94 156 PRO A C 1
ATOM 1218 O O . PRO A 1 156 ? 11.859 4.182 -17.058 1.00 96.94 156 PRO A O 1
ATOM 1221 N N . ASP A 1 157 ? 13.287 2.931 -18.254 1.00 96.56 157 ASP A N 1
ATOM 1222 C CA . ASP A 1 157 ? 12.313 1.876 -18.530 1.00 96.56 157 ASP A CA 1
ATOM 1223 C C . ASP A 1 157 ? 12.091 0.979 -17.307 1.00 96.56 157 ASP A C 1
ATOM 1225 O O . ASP A 1 157 ? 10.944 0.743 -16.915 1.00 96.56 157 ASP A O 1
ATOM 1229 N N . THR A 1 158 ? 13.153 0.614 -16.590 1.00 97.06 158 THR A N 1
ATOM 1230 C CA . THR A 1 158 ? 13.069 -0.054 -15.282 1.00 97.06 158 THR A CA 1
ATOM 1231 C C . THR A 1 158 ? 12.302 0.802 -14.276 1.00 97.06 158 THR A C 1
ATOM 1233 O O . THR A 1 158 ? 11.421 0.314 -13.560 1.00 97.06 158 THR A O 1
ATOM 1236 N N . LYS A 1 159 ? 12.552 2.116 -14.263 1.00 97.19 159 LYS A N 1
ATOM 1237 C CA . LYS A 1 159 ? 11.830 3.053 -13.399 1.00 97.19 159 LYS A CA 1
ATOM 1238 C C . LYS A 1 159 ? 10.329 3.086 -13.696 1.00 97.19 159 LYS A C 1
ATOM 1240 O O . LYS A 1 159 ? 9.536 3.126 -12.753 1.00 97.19 159 LYS A O 1
ATOM 1245 N N . LYS A 1 160 ? 9.909 3.029 -14.969 1.00 96.19 160 LYS A N 1
ATOM 1246 C CA . LYS A 1 160 ? 8.481 2.924 -15.339 1.00 96.19 160 LYS A CA 1
ATOM 1247 C C . LYS A 1 160 ? 7.853 1.650 -14.774 1.00 96.19 160 LYS A C 1
ATOM 1249 O O . LYS A 1 160 ? 6.750 1.723 -14.230 1.00 96.19 160 LYS A O 1
ATOM 1254 N N . VAL A 1 161 ? 8.559 0.518 -14.837 1.00 96.12 161 VAL A N 1
ATOM 1255 C CA . VAL A 1 161 ? 8.095 -0.753 -14.253 1.00 96.12 161 VAL A CA 1
ATOM 1256 C C . VAL A 1 161 ? 7.928 -0.628 -12.736 1.00 96.12 161 VAL A C 1
ATOM 1258 O O . VAL A 1 161 ? 6.882 -1.003 -12.207 1.00 96.12 161 VAL A O 1
ATOM 1261 N N . TYR A 1 162 ? 8.891 -0.038 -12.021 1.00 97.06 162 TYR A N 1
ATOM 1262 C CA . TYR A 1 162 ? 8.760 0.185 -10.575 1.00 97.06 162 TYR A CA 1
ATOM 1263 C C . TYR A 1 162 ? 7.593 1.110 -10.221 1.00 97.06 162 TYR A C 1
ATOM 1265 O O . TYR A 1 162 ? 6.828 0.802 -9.308 1.00 97.06 162 TYR A O 1
ATOM 1273 N N . ILE A 1 163 ? 7.401 2.205 -10.963 1.00 96.44 163 ILE A N 1
ATOM 1274 C CA . ILE A 1 163 ? 6.262 3.114 -10.764 1.00 96.44 163 ILE A CA 1
ATOM 1275 C C . ILE A 1 163 ? 4.936 2.376 -10.985 1.00 96.44 163 ILE A C 1
ATOM 1277 O O . ILE A 1 163 ? 4.001 2.562 -10.204 1.00 96.44 163 ILE A O 1
ATOM 1281 N N . TYR A 1 164 ? 4.848 1.540 -12.023 1.00 96.12 164 TYR A N 1
ATOM 1282 C CA . TYR A 1 164 ? 3.670 0.716 -12.284 1.00 96.12 164 TYR A CA 1
ATOM 1283 C C . TYR A 1 164 ? 3.392 -0.247 -11.122 1.00 96.12 164 TYR A C 1
ATOM 1285 O O . TYR A 1 164 ? 2.291 -0.230 -10.575 1.00 96.12 164 TYR A O 1
ATOM 1293 N N . LEU A 1 165 ? 4.392 -1.020 -10.681 1.00 96.94 165 LEU A N 1
ATOM 1294 C CA . LEU A 1 165 ? 4.237 -1.978 -9.580 1.00 96.94 165 LEU A CA 1
ATOM 1295 C C . LEU A 1 165 ? 3.877 -1.288 -8.257 1.00 96.94 165 LEU A C 1
ATOM 1297 O O . LEU A 1 165 ? 3.019 -1.774 -7.522 1.00 96.94 165 LEU A O 1
ATOM 1301 N N . TYR A 1 166 ? 4.479 -0.132 -7.968 1.00 96.94 166 TYR A N 1
ATOM 1302 C CA . TYR A 1 166 ? 4.129 0.680 -6.803 1.00 96.94 166 TYR A CA 1
ATOM 1303 C C . TYR A 1 166 ? 2.657 1.110 -6.837 1.00 96.94 166 TYR A C 1
ATOM 1305 O O . TYR A 1 166 ? 1.942 0.945 -5.847 1.00 96.94 166 TYR A O 1
ATOM 1313 N N . LYS A 1 167 ? 2.183 1.626 -7.981 1.00 95.88 167 LYS A N 1
ATOM 1314 C CA . LYS A 1 167 ? 0.778 2.023 -8.161 1.00 95.88 167 LYS A CA 1
ATOM 1315 C C . LYS A 1 167 ? -0.168 0.829 -8.044 1.00 95.88 167 LYS A C 1
ATOM 1317 O O . LYS A 1 167 ? -1.187 0.952 -7.370 1.00 95.88 167 LYS A O 1
ATOM 1322 N N . LEU A 1 168 ? 0.182 -0.310 -8.646 1.00 96.81 168 LEU A N 1
ATOM 1323 C CA . LEU A 1 168 ? -0.591 -1.550 -8.560 1.00 96.81 168 LEU A CA 1
ATOM 1324 C C . LEU A 1 168 ? -0.771 -1.977 -7.100 1.00 96.81 168 LEU A C 1
ATOM 1326 O O . LEU A 1 168 ? -1.900 -2.115 -6.642 1.00 96.81 168 LEU A O 1
ATOM 1330 N N . LEU A 1 169 ? 0.323 -2.112 -6.345 1.00 97.31 169 LEU A N 1
ATOM 1331 C CA . LEU A 1 169 ? 0.255 -2.506 -4.936 1.00 97.31 169 LEU A CA 1
ATOM 1332 C C . LEU A 1 169 ? -0.520 -1.494 -4.094 1.00 97.31 169 LEU A C 1
ATOM 1334 O O . LEU A 1 169 ? -1.342 -1.891 -3.272 1.00 97.31 169 LEU A O 1
ATOM 1338 N N . ARG A 1 170 ? -0.306 -0.191 -4.314 1.00 95.81 170 ARG A N 1
ATOM 1339 C CA . ARG A 1 170 ? -1.039 0.862 -3.603 1.00 95.81 170 ARG A CA 1
ATOM 1340 C C . ARG A 1 170 ? -2.546 0.755 -3.841 1.00 95.81 170 ARG A C 1
ATOM 1342 O O . ARG A 1 170 ? -3.307 0.856 -2.884 1.00 95.81 170 ARG A O 1
ATOM 1349 N N . ASN A 1 171 ? -2.962 0.513 -5.083 1.00 95.25 171 ASN A N 1
ATOM 1350 C CA . ASN A 1 171 ? -4.366 0.300 -5.426 1.00 95.25 171 ASN A CA 1
ATOM 1351 C C . ASN A 1 171 ? -4.905 -0.998 -4.812 1.00 95.25 171 ASN A C 1
ATOM 1353 O O . ASN A 1 171 ? -6.001 -0.997 -4.271 1.00 95.25 171 ASN A O 1
ATOM 1357 N N . CYS A 1 172 ? -4.133 -2.085 -4.814 1.00 96.69 172 CYS A N 1
ATOM 1358 C CA . CYS A 1 172 ? -4.546 -3.342 -4.190 1.00 96.69 172 CYS A CA 1
ATOM 1359 C C . CYS A 1 172 ? -4.709 -3.235 -2.672 1.00 96.69 172 CYS A C 1
ATOM 1361 O O . CYS A 1 172 ? -5.618 -3.850 -2.128 1.00 96.69 172 CYS A O 1
ATOM 1363 N N . ILE A 1 173 ? -3.874 -2.454 -1.980 1.00 96.25 173 ILE A N 1
ATOM 1364 C CA . ILE A 1 173 ? -4.066 -2.182 -0.548 1.00 96.25 173 ILE A CA 1
ATOM 1365 C C . ILE A 1 173 ? -5.331 -1.342 -0.349 1.00 96.25 173 ILE A C 1
ATOM 1367 O O . ILE A 1 173 ? -6.166 -1.692 0.478 1.00 96.25 173 ILE A O 1
ATOM 1371 N N . PHE A 1 174 ? -5.494 -0.284 -1.148 1.00 92.94 174 PHE A N 1
ATOM 1372 C CA . PHE A 1 174 ? -6.650 0.614 -1.098 1.00 92.94 174 PHE A CA 1
ATOM 1373 C C . PHE A 1 174 ? -7.984 -0.114 -1.334 1.00 92.94 174 PHE A C 1
ATOM 1375 O O . PHE A 1 174 ? -8.960 0.140 -0.638 1.00 92.94 174 PHE A O 1
ATOM 1382 N N . SER A 1 175 ? -8.024 -1.026 -2.305 1.00 93.81 175 SER A N 1
ATOM 1383 C CA . SER A 1 175 ? -9.209 -1.811 -2.674 1.00 93.81 175 SER A CA 1
ATOM 1384 C C . SER A 1 175 ? -9.295 -3.157 -1.952 1.00 93.81 175 SER A C 1
ATOM 1386 O O . SER A 1 175 ? -10.229 -3.913 -2.199 1.00 93.81 175 SER A O 1
ATOM 1388 N N . MET A 1 176 ? -8.304 -3.492 -1.120 1.00 94.38 176 MET A N 1
ATOM 1389 C CA . MET A 1 176 ? -8.151 -4.798 -0.473 1.00 94.38 176 MET A CA 1
ATOM 1390 C C . MET A 1 176 ? -8.186 -5.994 -1.445 1.00 94.38 176 MET A C 1
ATOM 1392 O O . MET A 1 176 ? -8.619 -7.091 -1.105 1.00 94.38 176 MET A O 1
ATOM 1396 N N . THR A 1 177 ? -7.668 -5.834 -2.661 1.00 95.69 177 THR A N 1
ATOM 1397 C CA . THR A 1 177 ? -7.626 -6.890 -3.687 1.00 95.69 177 THR A CA 1
ATOM 1398 C C . THR A 1 177 ? -6.254 -7.555 -3.772 1.00 95.69 177 THR A C 1
ATOM 1400 O O . THR A 1 177 ? -5.277 -7.121 -3.152 1.00 95.69 177 THR A O 1
ATOM 1403 N N . LYS A 1 178 ? -6.165 -8.669 -4.506 1.00 94.44 178 LYS A N 1
ATOM 1404 C CA . LYS A 1 178 ? -4.887 -9.328 -4.808 1.00 94.44 178 LYS A CA 1
ATOM 1405 C C . LYS A 1 178 ? -4.250 -8.683 -6.047 1.00 94.44 178 LYS A C 1
ATOM 1407 O O . LYS A 1 178 ? -4.974 -8.386 -6.996 1.00 94.44 178 LYS A O 1
ATOM 1412 N N . PRO A 1 179 ? -2.921 -8.481 -6.061 1.00 94.69 179 PRO A N 1
ATOM 1413 C CA . PRO A 1 179 ? -2.244 -7.886 -7.203 1.00 94.69 179 PRO A CA 1
ATOM 1414 C C . PRO A 1 179 ? -2.250 -8.835 -8.398 1.00 94.69 179 PRO A C 1
ATOM 1416 O O . PRO A 1 179 ? -1.831 -9.985 -8.285 1.00 94.69 179 PRO A O 1
ATOM 1419 N N . THR A 1 180 ? -2.676 -8.313 -9.545 1.00 93.00 180 THR A N 1
ATOM 1420 C CA . THR A 1 180 ? -2.587 -8.970 -10.851 1.00 93.00 180 THR A CA 1
ATOM 1421 C C . THR A 1 180 ? -1.959 -7.977 -11.816 1.00 93.00 180 THR A C 1
ATOM 1423 O O . THR A 1 180 ? -2.388 -6.827 -11.886 1.00 93.00 180 THR A O 1
ATOM 1426 N N . VAL A 1 181 ? -0.896 -8.385 -12.509 1.00 91.75 181 VAL A N 1
ATOM 1427 C CA . VAL A 1 181 ? -0.242 -7.534 -13.508 1.00 91.75 181 VAL A CA 1
ATOM 1428 C C . VAL A 1 181 ? -1.046 -7.638 -14.790 1.00 91.75 181 VAL A C 1
ATOM 1430 O O . VAL A 1 181 ? -1.009 -8.669 -15.445 1.00 91.75 181 VAL A O 1
ATOM 1433 N N . GLU A 1 182 ? -1.784 -6.593 -15.135 1.00 83.75 182 GLU A N 1
ATOM 1434 C CA . GLU A 1 182 ? -2.540 -6.501 -16.385 1.00 83.75 182 GLU A CA 1
ATOM 1435 C C . GLU A 1 182 ? -1.833 -5.557 -17.360 1.00 83.75 182 GLU A C 1
ATOM 1437 O O . GLU A 1 182 ? -1.279 -4.528 -16.955 1.00 83.75 182 GLU A O 1
ATOM 1442 N N . GLY A 1 183 ? -1.842 -5.894 -18.651 1.00 79.56 183 GLY A N 1
ATOM 1443 C CA . GLY A 1 183 ? -1.244 -5.050 -19.677 1.00 79.56 183 GLY A CA 1
ATOM 1444 C C . GLY A 1 183 ? -1.143 -5.713 -21.052 1.00 79.56 183 GLY A C 1
ATOM 1445 O O . GLY A 1 183 ? -1.430 -6.902 -21.197 1.00 79.56 183 GLY A O 1
ATOM 1446 N N . PRO A 1 184 ? -0.687 -4.956 -22.067 1.00 84.06 184 PRO A N 1
ATOM 1447 C CA . PRO A 1 184 ? -0.578 -5.427 -23.451 1.00 84.06 184 PRO A CA 1
ATOM 1448 C C . PRO A 1 184 ? 0.461 -6.542 -23.639 1.00 84.06 184 PRO A C 1
ATOM 1450 O O . PRO A 1 184 ? 0.518 -7.154 -24.697 1.00 84.06 184 PRO A O 1
ATOM 1453 N N . LEU A 1 185 ? 1.276 -6.812 -22.616 1.00 84.31 185 LEU A N 1
ATOM 1454 C CA . LEU A 1 185 ? 2.297 -7.860 -22.620 1.00 84.31 185 LEU A CA 1
ATOM 1455 C C . LEU A 1 185 ? 1.711 -9.275 -22.462 1.00 84.31 185 LEU A C 1
ATOM 1457 O O . LEU A 1 185 ? 2.446 -10.250 -22.577 1.00 84.31 185 LEU A O 1
ATOM 1461 N N . GLY A 1 186 ? 0.406 -9.395 -22.199 1.00 88.06 186 GLY A N 1
ATOM 1462 C CA . GLY A 1 186 ? -0.252 -10.675 -21.949 1.00 88.06 186 GLY A CA 1
ATOM 1463 C C . GLY A 1 186 ? 0.053 -11.250 -20.563 1.00 88.06 186 GLY A C 1
ATOM 1464 O O . GLY A 1 186 ? 0.642 -10.592 -19.705 1.00 88.06 186 GLY A O 1
ATOM 1465 N N . GLN A 1 187 ? -0.386 -12.489 -20.338 1.00 90.50 187 GLN A N 1
ATOM 1466 C CA . GLN A 1 187 ? -0.115 -13.257 -19.120 1.00 90.50 187 GLN A CA 1
ATOM 1467 C C . GLN A 1 187 ? 0.852 -14.403 -19.432 1.00 90.50 187 GLN A C 1
ATOM 1469 O O . GLN A 1 187 ? 0.801 -14.948 -20.537 1.00 90.50 187 GLN A O 1
ATOM 1474 N N . PRO A 1 188 ? 1.702 -14.814 -18.476 1.00 90.62 188 PRO A N 1
ATOM 1475 C CA . PRO A 1 188 ? 2.512 -16.012 -18.645 1.00 90.62 188 PRO A CA 1
ATOM 1476 C C . PRO A 1 188 ? 1.625 -17.265 -18.826 1.00 90.62 188 PRO A C 1
ATOM 1478 O O . PRO A 1 188 ? 0.519 -17.318 -18.281 1.00 90.62 188 PRO A O 1
ATOM 1481 N N . PRO A 1 189 ? 2.115 -18.315 -19.514 1.00 92.12 189 PRO A N 1
ATOM 1482 C CA . PRO A 1 189 ? 3.436 -18.423 -20.135 1.00 92.12 189 PRO A CA 1
ATOM 1483 C C . PRO A 1 189 ? 3.519 -17.672 -21.473 1.00 92.12 189 PRO A C 1
ATOM 1485 O O . PRO A 1 189 ? 2.578 -17.700 -22.258 1.00 92.12 189 PRO A O 1
ATOM 1488 N N . PHE A 1 190 ? 4.670 -17.054 -21.746 1.00 92.69 190 PHE A N 1
ATOM 1489 C CA . PHE A 1 190 ? 4.883 -16.264 -22.967 1.00 92.69 190 PHE A CA 1
ATOM 1490 C C . PHE A 1 190 ? 5.362 -17.097 -24.170 1.00 92.69 190 PHE A C 1
ATOM 1492 O O . PHE A 1 190 ? 5.206 -16.661 -25.304 1.00 92.69 190 PHE A O 1
ATOM 1499 N N . GLU A 1 191 ? 5.909 -18.296 -23.943 1.00 93.62 191 GLU A N 1
ATOM 1500 C CA . GLU A 1 191 ? 6.440 -19.183 -24.988 1.00 93.62 191 GLU A CA 1
ATOM 1501 C C . GLU A 1 191 ? 6.302 -20.665 -24.585 1.00 93.62 191 GLU A C 1
ATOM 1503 O O . GLU A 1 191 ? 6.232 -20.988 -23.391 1.00 93.62 191 GLU A O 1
ATOM 1508 N N . ARG A 1 192 ? 6.222 -21.566 -25.579 1.00 91.19 192 ARG A N 1
ATOM 1509 C CA . ARG A 1 192 ? 6.257 -23.030 -25.407 1.00 91.19 192 ARG A CA 1
ATOM 1510 C C . ARG A 1 192 ? 7.113 -23.681 -26.513 1.00 91.19 192 ARG A C 1
ATOM 1512 O O . ARG A 1 192 ? 6.872 -23.359 -27.674 1.00 91.19 192 ARG A O 1
ATOM 1519 N N . PRO A 1 193 ? 8.003 -24.649 -26.203 1.00 92.31 193 PRO A N 1
ATOM 1520 C CA . PRO A 1 193 ? 8.348 -25.142 -24.864 1.00 92.31 193 PRO A CA 1
ATOM 1521 C C . PRO A 1 193 ? 9.023 -24.058 -24.009 1.00 92.31 193 PRO A C 1
ATOM 1523 O O . PRO A 1 193 ? 9.488 -23.052 -24.530 1.00 92.31 193 PRO A O 1
ATOM 1526 N N . ASN A 1 194 ? 8.999 -24.226 -22.688 1.00 91.44 194 ASN A N 1
ATOM 1527 C CA . ASN A 1 194 ? 9.718 -23.327 -21.786 1.00 91.44 194 ASN A CA 1
ATOM 1528 C C . ASN A 1 194 ? 11.203 -23.724 -21.695 1.00 91.44 194 ASN A C 1
ATOM 1530 O O . ASN A 1 194 ? 11.575 -24.827 -22.095 1.00 91.44 194 ASN A O 1
ATOM 1534 N N . ILE A 1 195 ? 12.025 -22.785 -21.212 1.00 91.31 195 ILE A N 1
ATOM 1535 C CA . ILE A 1 195 ? 13.465 -22.964 -20.949 1.00 91.31 195 ILE A CA 1
ATOM 1536 C C . ILE A 1 195 ? 13.684 -23.998 -19.843 1.00 91.31 195 ILE A C 1
ATOM 1538 O O . ILE A 1 195 ? 12.952 -23.914 -18.827 1.00 91.31 195 ILE A O 1
#

Radius of gyration: 28.65 Å; chains: 1; bounding box: 67×45×80 Å